Protein AF-A0A9Q1EUM5-F1 (afdb_monomer_lite)

Organism: Synaphobranchus kaupii (NCBI:txid118154)

Sequence (293 aa):
MARVQSLLISTLDNMLAEDLGRFKFWLSNDLPEGFKAIGKGKLENRGVVEIVDLMVEAYGVKDVVQVTLHALRKADQNDLTQRLEEDHVTKSSERSVSENEGRRVAVIDTPGIFDTGMPEEQVKAEIERCVALSVPGPHAFLLVIRLGRFTQEERNAVRWIQERFGEEALRYTMVLFTGGDQLDKPVQEFLGDSRELQEVIGSCGAGYHVFNSRDGGDGGAQVSELMRKTVEMVERNGGRHYTNEMYREAERRIREEEEEEERKREVIPKETKIVRQVRRVLNDARGILNVLK

Radius of gyration: 27.6 Å; chains: 1; bounding box: 49×96×71 Å
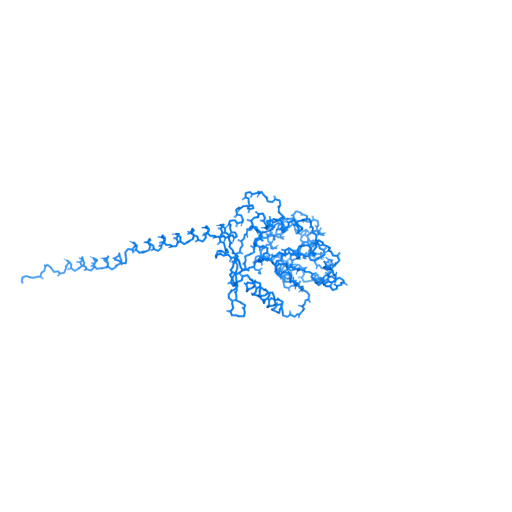
InterPro domains:
  IPR004020 DAPIN domain [PF02758] (8-81)
  IPR004020 DAPIN domain [PS50824] (1-90)
  IPR004020 DAPIN domain [SM01289] (4-86)
  IPR006703 AIG1-type guanine nucleotide-binding (G) domain [PF04548] (82-256)
  IPR006703 AIG1-type guanine nucleotide-binding (G) domain [PS51720] (46-251)
  IPR011029 Death-like domain superfamily [SSF47986] (1-88)
  IPR027417 P-loop containing nucleoside triphosphate hydrolase [G3DSA:3.40.50.300] (70-274)
  IPR027417 P-loop containing nucleoside triphosphate hydrolase [SSF52540] (88-216)
  IPR045058 GTPase GIMA/IAN/Toc [PTHR10903] (83-266)

Structure (mmCIF, N/CA/C/O backbone):
data_AF-A0A9Q1EUM5-F1
#
_entry.id   AF-A0A9Q1EUM5-F1
#
loop_
_atom_site.group_PDB
_atom_site.id
_atom_site.type_symbol
_atom_site.label_atom_id
_atom_site.label_alt_id
_atom_site.label_comp_id
_atom_site.label_asym_id
_atom_site.label_entity_id
_atom_site.label_seq_id
_atom_site.pdbx_PDB_ins_code
_atom_site.Cartn_x
_atom_site.Cartn_y
_atom_site.Cartn_z
_atom_site.occupancy
_atom_site.B_iso_or_equiv
_atom_site.auth_seq_id
_atom_site.auth_comp_id
_atom_site.auth_asym_id
_atom_site.auth_atom_id
_atom_site.pdbx_PDB_model_num
ATOM 1 N N . MET A 1 1 ? 2.317 14.275 -8.861 1.00 50.25 1 MET A N 1
ATOM 2 C CA . MET A 1 1 ? 3.005 14.846 -10.042 1.00 50.25 1 MET A CA 1
ATOM 3 C C . MET A 1 1 ? 4.294 15.556 -9.638 1.00 50.25 1 MET A C 1
ATOM 5 O O . MET A 1 1 ? 5.348 15.037 -9.970 1.00 50.25 1 MET A O 1
ATOM 9 N N . ALA A 1 2 ? 4.236 16.628 -8.834 1.00 63.75 2 ALA A N 1
ATOM 10 C CA . ALA A 1 2 ? 5.419 17.421 -8.463 1.00 63.75 2 ALA A CA 1
ATOM 11 C C . ALA A 1 2 ? 6.557 16.626 -7.784 1.00 63.75 2 ALA A C 1
ATOM 13 O O . ALA A 1 2 ? 7.711 16.799 -8.149 1.00 63.75 2 ALA A O 1
ATOM 14 N N . ARG A 1 3 ? 6.251 15.703 -6.856 1.00 78.38 3 ARG A N 1
ATOM 15 C CA . ARG A 1 3 ? 7.280 14.934 -6.125 1.00 78.38 3 ARG A CA 1
ATOM 16 C C . ARG A 1 3 ? 8.168 14.076 -7.037 1.00 78.38 3 ARG A C 1
ATOM 18 O O . ARG A 1 3 ? 9.384 14.130 -6.910 1.00 78.38 3 ARG A O 1
ATOM 25 N N . VAL A 1 4 ? 7.572 13.318 -7.963 1.00 77.75 4 VAL A N 1
ATOM 26 C CA . VAL A 1 4 ? 8.318 12.449 -8.897 1.00 77.75 4 VAL A CA 1
ATOM 27 C C . VAL A 1 4 ? 9.180 13.286 -9.837 1.00 77.75 4 VAL A C 1
ATOM 29 O O . VAL A 1 4 ? 10.346 12.981 -10.042 1.00 77.75 4 VAL A O 1
ATOM 32 N N . GLN A 1 5 ? 8.631 14.377 -10.362 1.00 83.81 5 GLN A N 1
ATOM 33 C CA . GLN A 1 5 ? 9.348 15.279 -11.259 1.00 83.81 5 GLN A CA 1
ATOM 34 C C . GLN A 1 5 ? 10.550 15.938 -10.563 1.00 83.81 5 GLN A C 1
ATOM 36 O O . GLN A 1 5 ? 11.658 15.891 -11.089 1.00 83.81 5 GLN A O 1
ATOM 41 N N . SER A 1 6 ? 10.367 16.478 -9.352 1.00 86.56 6 SER A N 1
ATOM 42 C CA . SER A 1 6 ? 11.463 17.051 -8.559 1.00 86.56 6 SER A CA 1
ATOM 43 C C . SER A 1 6 ? 12.538 16.023 -8.214 1.00 86.56 6 SER A C 1
ATOM 45 O O . SER A 1 6 ? 13.722 16.348 -8.257 1.00 86.56 6 SER A O 1
ATOM 47 N N . LEU A 1 7 ? 12.134 14.786 -7.907 1.00 87.06 7 LEU A N 1
ATOM 48 C CA . LEU A 1 7 ? 13.065 13.696 -7.644 1.00 87.06 7 LEU A CA 1
ATOM 49 C C . LEU A 1 7 ? 13.931 13.400 -8.874 1.00 87.06 7 LEU A C 1
ATOM 51 O O . LEU A 1 7 ? 15.152 13.412 -8.773 1.00 87.06 7 LEU A O 1
ATOM 55 N N . LEU A 1 8 ? 13.311 13.216 -10.043 1.00 91.75 8 LEU A N 1
ATOM 56 C CA . LEU A 1 8 ? 14.031 12.941 -11.287 1.00 91.75 8 LEU A CA 1
ATOM 57 C C . LEU A 1 8 ? 14.982 14.076 -11.680 1.00 91.75 8 LEU A C 1
ATOM 59 O O . LEU A 1 8 ? 16.105 13.800 -12.094 1.00 91.75 8 LEU A O 1
ATOM 63 N N . ILE A 1 9 ? 14.564 15.337 -11.521 1.00 91.12 9 ILE A N 1
ATOM 64 C CA . ILE A 1 9 ? 15.436 16.497 -11.762 1.00 91.12 9 ILE A CA 1
ATOM 65 C C . ILE A 1 9 ? 16.662 16.417 -10.851 1.00 91.12 9 ILE A C 1
ATOM 67 O O . ILE A 1 9 ? 17.784 16.471 -11.340 1.00 91.12 9 ILE A O 1
ATOM 71 N N . SER A 1 10 ? 16.461 16.197 -9.548 1.00 89.25 10 SER A N 1
ATOM 72 C CA . SER A 1 10 ? 17.568 16.090 -8.595 1.00 89.25 10 SER A CA 1
ATOM 73 C C . SER A 1 10 ? 18.504 14.917 -8.904 1.00 89.25 10 SER A C 1
ATOM 75 O O . SER A 1 10 ? 19.718 15.059 -8.768 1.00 89.25 10 SER A O 1
ATOM 77 N N . THR A 1 11 ? 17.977 13.773 -9.346 1.00 89.69 11 THR A N 1
ATOM 78 C CA . THR A 1 11 ? 18.797 12.625 -9.753 1.00 89.69 11 THR A CA 1
ATOM 79 C C . THR A 1 11 ? 19.659 12.960 -10.969 1.00 89.69 11 THR A C 1
ATOM 81 O O . THR A 1 11 ? 20.866 12.725 -10.939 1.00 89.69 11 THR A O 1
ATOM 84 N N . LEU A 1 12 ? 19.060 13.518 -12.024 1.00 92.56 12 LEU A N 1
ATOM 85 C CA . LEU A 1 12 ? 19.747 13.772 -13.292 1.00 92.56 12 LEU A CA 1
ATOM 86 C C . LEU A 1 12 ? 20.671 15.000 -13.245 1.00 92.56 12 LEU A C 1
ATOM 88 O O . LEU A 1 12 ? 21.670 15.020 -13.958 1.00 92.56 12 LEU A O 1
ATOM 92 N N . ASP A 1 13 ? 20.405 15.986 -12.383 1.00 90.19 13 ASP A N 1
ATOM 93 C CA . ASP A 1 13 ? 21.295 17.141 -12.167 1.00 90.19 13 ASP A CA 1
ATOM 94 C C . ASP A 1 13 ? 22.657 16.736 -11.577 1.00 90.19 13 ASP A C 1
ATOM 96 O O . ASP A 1 13 ? 23.642 17.455 -11.739 1.00 90.19 13 ASP A O 1
ATOM 100 N N . ASN A 1 14 ? 22.742 15.568 -10.930 1.00 83.75 14 ASN A N 1
ATOM 101 C CA . ASN A 1 14 ? 24.006 15.023 -10.430 1.00 83.75 14 ASN A CA 1
ATOM 102 C C . ASN A 1 14 ? 24.850 14.337 -11.524 1.00 83.75 14 ASN A C 1
ATOM 104 O O . ASN A 1 14 ? 25.944 13.856 -11.228 1.00 83.75 14 ASN A O 1
ATOM 108 N N . MET A 1 15 ? 24.367 14.263 -12.770 1.00 88.81 15 MET A N 1
ATOM 109 C CA . MET A 1 15 ? 25.083 13.614 -13.871 1.00 88.81 15 MET A CA 1
ATOM 110 C C . MET A 1 15 ? 26.085 14.553 -14.542 1.00 88.81 15 MET A C 1
ATOM 112 O O . MET A 1 15 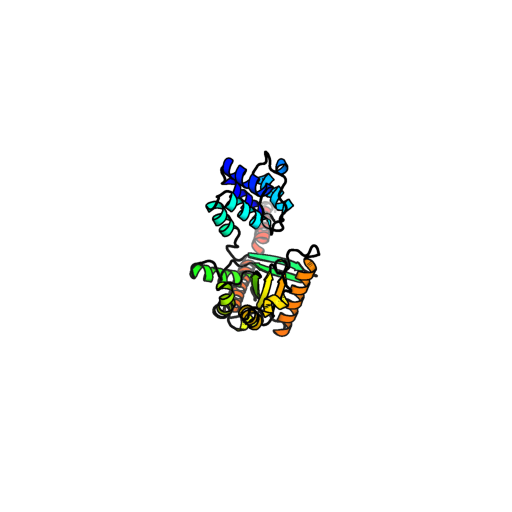? 25.817 15.732 -14.780 1.00 88.81 15 MET A O 1
ATOM 116 N N . LEU A 1 16 ? 27.223 13.997 -14.961 1.00 88.75 16 LEU A N 1
ATOM 117 C CA . LEU A 1 16 ? 28.112 14.687 -15.889 1.00 88.75 16 LEU A CA 1
ATOM 118 C C . LEU A 1 16 ? 27.440 14.817 -17.264 1.00 88.75 16 LEU A C 1
ATOM 120 O O . LEU A 1 16 ? 26.615 13.992 -17.657 1.00 88.75 16 LEU A O 1
ATOM 124 N N . ALA A 1 17 ? 27.828 15.833 -18.038 1.00 88.25 17 ALA A N 1
ATOM 125 C CA . ALA A 1 17 ? 27.236 16.092 -19.354 1.00 88.25 17 ALA A CA 1
ATOM 126 C C . ALA A 1 17 ? 27.370 14.903 -20.327 1.00 88.25 17 ALA A C 1
ATOM 128 O O . ALA A 1 17 ? 26.472 14.660 -21.135 1.00 88.25 17 ALA A O 1
ATOM 129 N N . GLU A 1 18 ? 28.471 14.151 -20.240 1.00 89.44 18 GLU A N 1
ATOM 130 C CA . GLU A 1 18 ? 28.687 12.943 -21.042 1.00 89.44 18 GLU A CA 1
ATOM 131 C C . GLU A 1 18 ? 27.710 11.825 -20.654 1.00 89.44 18 GLU A C 1
ATOM 133 O O . GLU A 1 18 ? 27.070 11.231 -21.525 1.00 89.44 18 GLU A O 1
ATOM 138 N N . ASP A 1 19 ? 27.529 11.595 -19.354 1.00 91.81 19 ASP A N 1
ATOM 139 C CA . ASP A 1 19 ? 26.607 10.585 -18.837 1.00 91.81 19 ASP A CA 1
ATOM 140 C C . ASP A 1 19 ? 25.157 10.954 -19.149 1.00 91.81 19 ASP A C 1
ATOM 142 O O . ASP A 1 19 ? 24.378 10.103 -19.578 1.00 91.81 19 ASP A O 1
ATOM 146 N N . LEU A 1 20 ? 24.802 12.240 -19.043 1.00 93.12 20 LEU A N 1
ATOM 147 C CA . LEU A 1 20 ? 23.505 12.750 -19.485 1.00 93.12 20 LEU A CA 1
ATOM 148 C C . LEU A 1 20 ? 23.303 12.511 -20.991 1.00 93.12 20 LEU A C 1
ATOM 150 O O . LEU A 1 20 ? 22.202 12.178 -21.427 1.00 93.12 20 LEU A O 1
ATOM 154 N N . GLY A 1 21 ? 24.364 12.620 -21.795 1.00 93.12 21 GLY A N 1
ATOM 155 C CA . GLY A 1 21 ? 24.354 12.236 -23.207 1.00 93.12 21 GLY A CA 1
ATOM 156 C C . GLY A 1 21 ? 24.030 10.752 -23.419 1.00 93.12 21 GLY A C 1
ATOM 157 O O . GLY A 1 21 ? 23.178 10.426 -24.250 1.00 93.12 21 GLY A O 1
ATOM 158 N N . ARG A 1 22 ? 24.646 9.855 -22.637 1.00 93.94 22 ARG A N 1
ATOM 159 C CA . ARG A 1 22 ? 24.367 8.404 -22.670 1.00 93.94 22 ARG A CA 1
ATOM 160 C C . ARG A 1 22 ? 22.944 8.085 -22.211 1.00 93.94 22 ARG A C 1
ATOM 162 O O . ARG A 1 22 ? 22.253 7.301 -22.853 1.00 93.94 22 ARG A O 1
ATOM 169 N N . PHE A 1 23 ? 22.463 8.746 -21.165 1.00 95.44 23 PHE A N 1
ATOM 170 C CA . PHE A 1 23 ? 21.086 8.616 -20.692 1.00 95.44 23 PHE A CA 1
ATOM 171 C C . PHE A 1 23 ? 20.068 8.994 -21.784 1.00 95.44 23 PHE A C 1
ATOM 173 O O . PHE A 1 23 ? 19.174 8.207 -22.101 1.00 95.44 23 PHE A O 1
ATOM 180 N N . LYS A 1 24 ? 20.246 10.150 -22.445 1.00 95.62 24 LYS A N 1
ATOM 181 C CA . LYS A 1 24 ? 19.407 10.570 -23.588 1.00 95.62 24 LYS A CA 1
ATOM 182 C C . LYS A 1 24 ? 19.466 9.578 -24.751 1.00 95.62 24 LYS A C 1
ATOM 184 O O . LYS A 1 24 ? 18.457 9.359 -25.425 1.00 95.62 24 LYS A O 1
ATOM 189 N N . PHE A 1 25 ? 20.642 9.002 -25.006 1.00 95.12 25 PHE A N 1
ATOM 190 C CA . PHE A 1 25 ? 20.808 7.978 -26.030 1.00 95.12 25 PHE A CA 1
ATOM 191 C C . PHE A 1 25 ? 19.909 6.776 -25.734 1.00 95.12 25 PHE A C 1
ATOM 193 O O . PHE A 1 25 ? 19.138 6.382 -26.606 1.00 95.12 25 PHE A O 1
ATOM 200 N N . TRP A 1 26 ? 19.916 6.252 -24.509 1.00 95.94 26 TRP A N 1
ATOM 201 C CA . TRP A 1 26 ? 19.081 5.102 -24.159 1.00 95.94 26 TRP A CA 1
ATOM 202 C C . TRP A 1 26 ? 17.585 5.413 -24.211 1.00 95.94 26 TRP A C 1
ATOM 204 O O . TRP A 1 26 ? 16.843 4.656 -24.832 1.00 95.94 26 TRP A O 1
ATOM 214 N N . LEU A 1 27 ? 17.159 6.594 -23.749 1.00 94.81 27 LEU A N 1
ATOM 215 C CA . LEU A 1 27 ? 15.771 7.061 -23.908 1.00 94.81 27 LEU A CA 1
ATOM 216 C C . LEU A 1 27 ? 15.274 7.106 -25.365 1.00 94.81 27 LEU A C 1
ATOM 218 O O . LEU A 1 27 ? 14.063 7.082 -25.600 1.00 94.81 27 LEU A O 1
ATOM 222 N N . SER A 1 28 ? 16.192 7.200 -26.332 1.00 95.00 28 SER A N 1
ATOM 223 C CA . SER A 1 28 ? 15.876 7.257 -27.764 1.00 95.00 28 SER A CA 1
ATOM 224 C C . SER A 1 28 ? 15.999 5.919 -28.494 1.00 95.00 28 SER A C 1
ATOM 226 O O . SER A 1 28 ? 15.607 5.851 -29.658 1.00 95.00 28 SER A O 1
ATOM 228 N N . ASN A 1 29 ? 16.579 4.888 -27.872 1.00 92.00 29 ASN A N 1
ATOM 229 C CA . ASN A 1 29 ? 16.982 3.666 -28.579 1.00 92.00 29 ASN A CA 1
ATOM 230 C C . ASN A 1 29 ? 16.476 2.383 -27.920 1.00 92.00 29 ASN A C 1
ATOM 232 O O . ASN A 1 29 ? 15.933 1.535 -28.620 1.00 92.00 29 ASN A O 1
ATOM 236 N N . ASP A 1 30 ? 16.674 2.228 -26.612 1.00 91.06 30 ASP A N 1
ATOM 237 C CA . ASP A 1 30 ? 16.427 0.967 -25.911 1.00 91.06 30 ASP A CA 1
ATOM 238 C C . ASP A 1 30 ? 15.712 1.249 -24.593 1.00 91.06 30 ASP A C 1
ATOM 240 O O . ASP A 1 30 ? 16.253 1.903 -23.698 1.00 91.06 30 ASP A O 1
ATOM 244 N N . LEU A 1 31 ? 14.468 0.790 -24.518 1.00 90.56 31 LEU A N 1
ATOM 245 C CA . LEU A 1 31 ? 13.572 0.982 -23.389 1.00 90.56 31 LEU A CA 1
ATOM 246 C C . LEU A 1 31 ? 12.946 -0.355 -22.992 1.00 90.56 31 LEU A C 1
ATOM 248 O O . LEU A 1 31 ? 12.911 -1.282 -23.805 1.00 90.56 31 LEU A O 1
ATOM 252 N N . PRO A 1 32 ? 12.401 -0.465 -21.765 1.00 86.25 32 PRO A N 1
ATOM 253 C CA . PRO A 1 32 ? 11.656 -1.651 -21.376 1.00 86.25 32 PRO A CA 1
ATOM 254 C C . PRO A 1 32 ? 10.499 -1.932 -22.343 1.00 86.25 32 PRO A C 1
ATOM 256 O O . PRO A 1 32 ? 9.948 -1.030 -22.982 1.00 86.25 32 PRO A O 1
ATOM 259 N N . GLU A 1 33 ? 10.111 -3.198 -22.431 1.00 84.06 33 GLU A N 1
ATOM 260 C CA . GLU A 1 33 ? 9.036 -3.630 -23.316 1.00 84.06 33 GLU A CA 1
ATOM 261 C C . GLU A 1 33 ? 7.724 -2.879 -23.026 1.00 84.06 33 GLU A C 1
ATOM 263 O O . GLU A 1 33 ? 7.323 -2.699 -21.876 1.00 84.06 33 GLU A O 1
ATOM 268 N N . GLY A 1 34 ? 7.050 -2.419 -24.084 1.00 84.06 34 GLY A N 1
ATOM 269 C CA . GLY A 1 34 ? 5.816 -1.634 -23.986 1.00 84.06 34 GLY A CA 1
ATOM 270 C C . GLY A 1 34 ? 6.004 -0.113 -23.933 1.00 84.06 34 GLY A C 1
ATOM 271 O O . GLY A 1 34 ? 5.011 0.603 -24.052 1.00 84.06 34 GLY A O 1
ATOM 272 N N . PHE A 1 35 ? 7.238 0.394 -23.838 1.00 88.81 35 PHE A N 1
ATOM 273 C CA . PHE A 1 35 ? 7.521 1.834 -23.856 1.00 88.81 35 PHE A CA 1
ATOM 274 C C . PHE A 1 35 ? 7.983 2.322 -25.233 1.00 88.81 35 PHE A C 1
ATOM 276 O O . PHE A 1 35 ? 8.748 1.660 -25.932 1.00 88.81 35 PHE A O 1
ATOM 283 N N . LYS A 1 36 ? 7.519 3.512 -25.639 1.00 91.94 36 LYS A N 1
ATOM 284 C CA . LYS A 1 36 ? 7.927 4.153 -26.899 1.00 91.94 36 LYS A CA 1
ATOM 285 C C . LYS A 1 36 ? 9.086 5.111 -26.660 1.00 91.94 36 LYS A C 1
ATOM 287 O O . LYS A 1 36 ? 8.955 6.026 -25.858 1.00 91.94 36 LYS A O 1
ATOM 292 N N . ALA A 1 37 ? 10.170 4.943 -27.412 1.00 93.75 37 ALA A N 1
ATOM 293 C CA . ALA A 1 37 ? 11.326 5.830 -27.349 1.00 93.75 37 ALA A CA 1
ATOM 294 C C . ALA A 1 37 ? 10.968 7.293 -27.663 1.00 93.75 37 ALA A C 1
ATOM 296 O O . ALA A 1 37 ? 10.179 7.583 -28.571 1.00 93.75 37 ALA A O 1
ATOM 297 N N . ILE A 1 38 ? 11.598 8.228 -26.947 1.00 93.50 38 ILE A N 1
ATOM 298 C CA . ILE A 1 38 ? 11.506 9.654 -27.270 1.00 93.50 38 ILE A CA 1
ATOM 299 C C . ILE A 1 38 ? 12.438 9.918 -28.450 1.00 93.50 38 ILE A C 1
ATOM 301 O O . ILE A 1 38 ? 13.620 9.598 -28.409 1.00 93.50 38 ILE A O 1
ATOM 305 N N . GLY A 1 39 ? 11.914 10.517 -29.521 1.00 92.12 39 GLY A N 1
ATOM 306 C CA . GLY A 1 39 ? 12.715 10.793 -30.713 1.00 92.12 39 GLY A CA 1
ATOM 307 C C . GLY A 1 39 ? 13.953 11.632 -30.386 1.00 92.12 39 GLY A C 1
ATOM 308 O O . GLY A 1 39 ? 13.836 12.674 -29.746 1.00 92.12 39 GLY A O 1
ATOM 309 N N . LYS A 1 40 ? 15.123 11.214 -30.880 1.00 89.31 40 LYS A N 1
ATOM 310 C CA . LYS A 1 40 ? 16.428 11.833 -30.589 1.00 89.31 40 LYS A CA 1
ATOM 311 C C . LYS A 1 40 ? 16.432 13.364 -30.718 1.00 89.31 40 LYS A C 1
ATOM 313 O O . LYS A 1 40 ? 16.881 14.052 -29.807 1.00 89.31 40 LYS A O 1
ATOM 318 N N . GLY A 1 41 ? 15.842 13.903 -31.788 1.00 89.06 41 GLY A N 1
ATOM 319 C CA . GLY A 1 41 ? 15.750 15.354 -32.010 1.00 89.06 41 GLY A CA 1
ATOM 320 C C . GLY A 1 41 ? 14.930 16.109 -30.954 1.00 89.06 41 GLY A C 1
ATOM 321 O O . GLY A 1 41 ? 15.109 17.309 -30.786 1.00 89.06 41 GLY A O 1
ATOM 322 N N . LYS A 1 42 ? 14.058 15.425 -30.199 1.00 90.50 42 LYS A N 1
ATOM 323 C CA . LYS A 1 42 ? 13.363 16.016 -29.048 1.00 90.50 42 LYS A CA 1
ATOM 324 C C . LYS A 1 42 ? 14.264 16.133 -27.819 1.00 90.50 42 LYS A C 1
ATOM 326 O O . LYS A 1 42 ? 13.961 16.971 -26.985 1.00 90.50 42 LYS A O 1
ATOM 331 N N . LEU A 1 43 ? 15.326 15.335 -27.686 1.00 91.38 43 LEU A N 1
ATOM 332 C CA . LEU A 1 43 ? 16.233 15.343 -26.524 1.00 91.38 43 LEU A CA 1
ATOM 333 C C . LEU A 1 43 ? 17.507 16.178 -26.750 1.00 91.38 43 LEU A C 1
ATOM 335 O O . LEU A 1 43 ? 18.205 16.537 -25.791 1.00 91.38 43 LEU A O 1
ATOM 339 N N . GLU A 1 44 ? 17.829 16.466 -28.012 1.00 88.44 44 GLU A N 1
ATOM 340 C CA . GLU A 1 44 ? 18.988 17.268 -28.405 1.00 88.44 44 GLU A CA 1
ATOM 341 C C . GLU A 1 44 ? 18.917 18.685 -27.820 1.00 88.44 44 GLU A C 1
ATOM 343 O O . GLU A 1 44 ? 17.865 19.316 -27.799 1.00 88.44 44 GLU A O 1
ATOM 348 N N . ASN A 1 45 ? 20.055 19.175 -27.318 1.00 87.12 45 ASN A N 1
ATOM 349 C CA . ASN A 1 45 ? 20.227 20.512 -26.729 1.00 87.12 45 ASN A CA 1
ATOM 350 C C . ASN A 1 45 ? 19.318 20.863 -25.537 1.00 87.12 45 ASN A C 1
ATOM 352 O O . ASN A 1 45 ? 19.310 22.014 -25.112 1.00 87.12 45 ASN A O 1
ATOM 356 N N . ARG A 1 46 ? 18.599 19.889 -24.968 1.00 89.69 46 ARG A N 1
ATOM 357 C CA . ARG A 1 46 ? 17.750 20.110 -23.793 1.00 89.69 46 ARG A CA 1
ATOM 358 C C . ARG A 1 46 ? 18.485 19.971 -22.470 1.00 89.69 46 ARG A C 1
ATOM 360 O O . ARG A 1 46 ? 19.335 19.084 -22.320 1.00 89.69 46 ARG A O 1
ATOM 367 N N . GLY A 1 47 ? 18.121 20.822 -21.517 1.00 90.31 47 GLY A N 1
ATOM 368 C CA . GLY A 1 47 ? 18.554 20.717 -20.124 1.00 90.31 47 GLY A CA 1
ATOM 369 C C . GLY A 1 47 ? 17.823 19.601 -19.372 1.00 90.31 47 GLY A C 1
ATOM 370 O O . GLY A 1 47 ? 16.853 19.035 -19.874 1.00 90.31 47 GLY A O 1
ATOM 371 N N . VAL A 1 48 ? 18.276 19.296 -18.154 1.00 94.00 48 VAL A N 1
ATOM 372 C CA . VAL A 1 48 ? 17.694 18.241 -17.304 1.00 94.00 48 VAL A CA 1
ATOM 373 C C . VAL A 1 48 ? 16.194 18.445 -17.086 1.00 94.00 48 VAL A C 1
ATOM 375 O O . VAL A 1 48 ? 15.418 17.526 -17.331 1.00 94.00 48 VAL A O 1
ATOM 378 N N . VAL A 1 49 ? 15.774 19.656 -16.710 1.00 94.31 49 VAL A N 1
ATOM 379 C CA . VAL A 1 49 ? 14.360 19.977 -16.446 1.00 94.31 49 VAL A CA 1
ATOM 380 C C . VAL A 1 49 ? 13.477 19.668 -17.657 1.00 94.31 49 VAL A C 1
ATOM 382 O O . VAL A 1 49 ? 12.499 18.942 -17.539 1.00 94.31 49 VAL A O 1
ATOM 385 N N . GLU A 1 50 ? 13.867 20.125 -18.847 1.00 94.88 50 GLU A N 1
ATOM 386 C CA . GLU A 1 50 ? 13.081 19.917 -20.069 1.00 94.88 50 GLU A CA 1
ATOM 387 C C . GLU A 1 50 ? 13.019 18.441 -20.489 1.00 94.88 50 GLU A C 1
ATOM 389 O O . GLU A 1 50 ? 12.045 18.008 -21.103 1.00 94.88 50 GLU A O 1
ATOM 394 N N . ILE A 1 51 ? 14.065 17.663 -20.190 1.00 95.44 51 ILE A N 1
ATOM 395 C CA . ILE A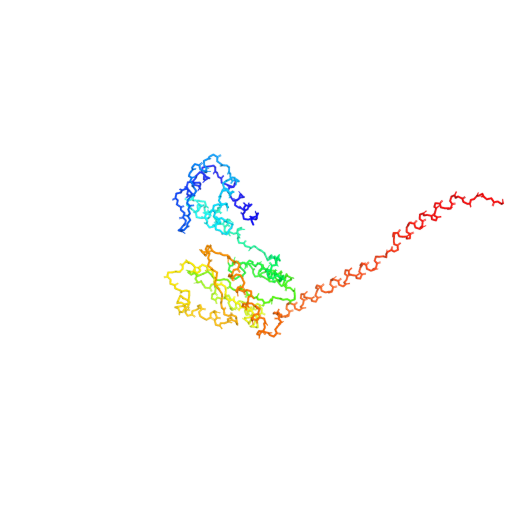 1 51 ? 14.072 16.216 -20.426 1.00 95.44 51 ILE A CA 1
ATOM 396 C C . ILE A 1 51 ? 13.098 15.537 -19.476 1.00 95.44 51 ILE A C 1
ATOM 398 O O . ILE A 1 51 ? 12.297 14.723 -19.927 1.00 95.44 51 ILE A O 1
ATOM 402 N N . VAL A 1 52 ? 13.139 15.876 -18.185 1.00 94.94 52 VAL A N 1
ATOM 403 C CA . VAL A 1 52 ? 12.219 15.303 -17.199 1.00 94.94 52 VAL A CA 1
ATOM 404 C C . VAL A 1 52 ? 10.774 15.646 -17.555 1.00 94.94 52 VAL A C 1
ATOM 406 O O . VAL A 1 52 ? 9.927 14.758 -17.517 1.00 94.94 52 VAL A O 1
ATOM 409 N N . ASP A 1 53 ? 10.493 16.879 -17.977 1.00 93.88 53 ASP A N 1
ATOM 410 C CA . ASP A 1 53 ? 9.156 17.293 -18.414 1.00 93.88 53 ASP A CA 1
ATOM 411 C C . ASP A 1 53 ? 8.663 16.445 -19.592 1.00 93.88 53 ASP A C 1
ATOM 413 O O . ASP A 1 53 ? 7.562 15.8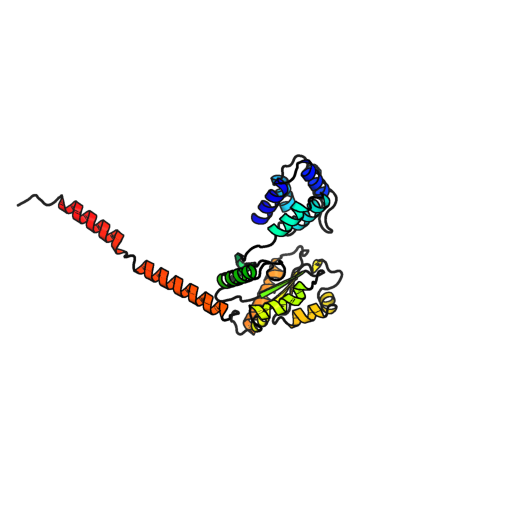95 -19.545 1.00 93.88 53 ASP A O 1
ATOM 417 N N . LEU A 1 54 ? 9.512 16.252 -20.609 1.00 94.81 54 LEU A N 1
ATOM 418 C CA . LEU A 1 54 ? 9.207 15.384 -21.750 1.00 94.81 54 LEU A CA 1
ATOM 419 C C . LEU A 1 54 ? 8.978 13.929 -21.336 1.00 94.81 54 LEU A C 1
ATOM 421 O O . LEU A 1 54 ? 8.114 13.259 -21.896 1.00 94.81 54 LEU A O 1
ATOM 425 N N . MET A 1 55 ? 9.758 13.419 -20.386 1.00 95.00 55 MET A N 1
ATOM 426 C CA . MET A 1 55 ? 9.607 12.054 -19.890 1.00 95.00 55 MET A CA 1
ATOM 427 C C . MET A 1 55 ? 8.299 11.882 -19.112 1.00 95.00 55 MET A C 1
ATOM 429 O O . MET A 1 55 ? 7.595 10.893 -19.306 1.00 95.00 55 MET A O 1
ATOM 433 N N . VAL A 1 56 ? 7.945 12.843 -18.257 1.00 92.62 56 VAL A N 1
ATOM 434 C CA . VAL A 1 56 ? 6.682 12.826 -17.509 1.00 92.62 56 VAL A CA 1
ATOM 435 C C . VAL A 1 56 ? 5.489 12.944 -18.459 1.00 92.62 56 VAL A C 1
ATOM 437 O O . VAL A 1 56 ? 4.495 12.250 -18.255 1.00 92.62 56 VAL A O 1
ATOM 440 N N . GLU A 1 57 ? 5.588 13.758 -19.513 1.00 92.00 57 GLU A N 1
ATOM 441 C CA . GLU A 1 57 ? 4.566 13.858 -20.561 1.00 92.00 57 GLU A CA 1
ATOM 442 C C . GLU A 1 57 ? 4.432 12.549 -21.358 1.00 92.00 57 GLU A C 1
ATOM 444 O O . GLU A 1 57 ? 3.321 12.097 -21.627 1.00 92.00 57 GLU A O 1
ATOM 449 N N . ALA A 1 58 ? 5.555 11.917 -21.715 1.00 90.88 58 ALA A N 1
ATOM 450 C CA . ALA A 1 58 ? 5.568 10.719 -22.552 1.00 90.88 58 ALA A CA 1
ATOM 451 C C . ALA A 1 58 ? 5.120 9.446 -21.819 1.00 90.88 58 ALA A C 1
ATOM 453 O O . ALA A 1 58 ? 4.482 8.588 -22.429 1.00 90.88 58 ALA A O 1
ATOM 454 N N . TYR A 1 59 ? 5.475 9.304 -20.540 1.00 89.38 59 TYR A N 1
ATOM 455 C CA . TYR A 1 59 ? 5.313 8.051 -19.790 1.00 89.38 59 TYR A CA 1
ATOM 456 C C . TYR A 1 59 ? 4.360 8.166 -18.600 1.00 89.38 59 TYR A C 1
ATOM 458 O O . TYR A 1 59 ? 3.942 7.158 -18.041 1.00 89.38 59 TYR A O 1
ATOM 466 N N . GLY A 1 60 ? 4.004 9.382 -18.185 1.00 82.56 60 GLY A N 1
ATOM 467 C CA . GLY A 1 60 ? 3.228 9.600 -16.974 1.00 82.56 60 GLY A CA 1
ATOM 468 C C . GLY A 1 60 ? 4.027 9.343 -15.693 1.00 82.56 60 GLY A C 1
ATOM 469 O O . GLY A 1 60 ? 5.063 8.684 -15.658 1.00 82.56 60 GLY A O 1
ATOM 470 N N . VAL A 1 61 ? 3.523 9.875 -14.582 1.00 77.00 61 VAL A N 1
ATOM 471 C CA . VAL A 1 61 ? 4.234 9.878 -13.288 1.00 77.00 61 VAL A CA 1
ATOM 472 C C . VAL A 1 61 ? 4.398 8.494 -12.653 1.00 77.00 61 VAL A C 1
ATOM 474 O O . VAL A 1 61 ? 5.207 8.356 -11.741 1.00 77.00 61 VAL A O 1
ATOM 477 N N . LYS A 1 62 ? 3.624 7.497 -13.103 1.00 71.19 62 LYS A N 1
ATOM 478 C CA . LYS A 1 62 ? 3.700 6.114 -12.613 1.00 71.19 62 LYS A CA 1
ATOM 479 C C . LYS A 1 62 ? 4.863 5.357 -13.251 1.00 71.19 62 LYS A C 1
ATOM 481 O O . LYS A 1 62 ? 5.616 4.705 -12.539 1.00 71.19 62 LYS A O 1
ATOM 486 N N . ASP A 1 63 ? 5.046 5.506 -14.561 1.00 83.81 63 ASP A N 1
ATOM 487 C CA . ASP A 1 63 ? 5.995 4.677 -15.308 1.00 83.81 63 ASP A CA 1
ATOM 488 C C . ASP A 1 63 ? 7.319 5.389 -15.608 1.00 83.81 63 ASP A C 1
ATOM 490 O O . ASP A 1 63 ? 8.331 4.745 -15.895 1.00 83.81 63 ASP A O 1
ATOM 494 N N . VAL A 1 64 ? 7.353 6.722 -15.484 1.00 91.38 64 VAL A N 1
ATOM 495 C CA . VAL A 1 64 ? 8.554 7.522 -15.753 1.00 91.38 64 VAL A CA 1
ATOM 496 C C . VAL A 1 64 ? 9.758 7.078 -14.921 1.00 91.38 64 VAL A C 1
ATOM 498 O O . VAL A 1 64 ? 10.873 7.064 -15.431 1.00 91.38 64 VAL A O 1
ATOM 501 N N . VAL A 1 65 ? 9.557 6.653 -13.670 1.00 89.75 65 VAL A N 1
ATOM 502 C CA . VAL A 1 65 ? 10.659 6.202 -12.809 1.00 89.75 65 VAL A CA 1
ATOM 503 C C . VAL A 1 65 ? 11.248 4.890 -13.316 1.00 89.75 65 VAL A C 1
ATOM 505 O O . VAL A 1 65 ? 12.467 4.763 -13.378 1.00 89.75 65 VAL A O 1
ATOM 508 N N . GLN A 1 66 ? 10.413 3.948 -13.768 1.00 88.38 66 GLN A N 1
ATOM 509 C CA . GLN A 1 66 ? 10.883 2.693 -14.358 1.00 88.38 66 GLN A CA 1
ATOM 510 C C . GLN A 1 66 ? 11.723 2.950 -15.615 1.00 88.38 66 GLN A C 1
ATOM 512 O O . GLN A 1 66 ? 12.779 2.337 -15.793 1.00 88.38 66 GLN A O 1
ATOM 517 N N . VAL A 1 67 ? 11.274 3.872 -16.471 1.00 93.06 67 VAL A N 1
ATOM 518 C CA . VAL A 1 67 ? 12.015 4.272 -17.672 1.00 93.06 67 VAL A CA 1
ATOM 519 C C . VAL A 1 67 ? 13.346 4.937 -17.303 1.00 93.06 67 VAL A C 1
ATOM 521 O O . VAL A 1 67 ? 14.379 4.576 -17.870 1.00 93.06 67 VAL A O 1
ATOM 524 N N . THR A 1 68 ? 13.354 5.844 -16.320 1.00 94.12 68 THR A N 1
ATOM 525 C CA . THR A 1 68 ? 14.585 6.483 -15.829 1.00 94.12 68 THR A CA 1
ATOM 526 C C . THR A 1 68 ? 15.569 5.451 -15.289 1.00 94.12 68 THR A C 1
ATOM 528 O O . THR A 1 68 ? 16.732 5.464 -15.681 1.00 94.12 68 THR A O 1
ATOM 531 N N . LEU A 1 69 ? 15.119 4.528 -14.435 1.00 91.88 69 LEU A N 1
ATOM 532 C CA . LEU A 1 69 ? 15.969 3.481 -13.864 1.00 91.88 69 LEU A CA 1
ATOM 533 C C . LEU A 1 69 ? 16.588 2.599 -14.951 1.00 91.88 69 LEU A C 1
ATOM 535 O O . LEU A 1 69 ? 17.772 2.279 -14.885 1.00 91.88 69 LEU A O 1
ATOM 539 N N . HIS A 1 70 ? 15.818 2.239 -15.981 1.00 92.31 70 HIS A N 1
ATOM 540 C CA . HIS A 1 70 ? 16.349 1.483 -17.112 1.00 92.31 70 HIS A CA 1
ATOM 541 C C . HIS A 1 70 ? 17.467 2.245 -17.836 1.00 92.31 70 HIS A C 1
ATOM 543 O O . HIS A 1 70 ? 18.549 1.697 -18.055 1.00 92.31 70 HIS A O 1
ATOM 549 N N . ALA A 1 71 ? 17.225 3.514 -18.172 1.00 95.00 71 ALA A N 1
ATOM 550 C CA . ALA A 1 71 ? 18.195 4.341 -18.879 1.00 95.00 71 ALA A CA 1
ATOM 551 C C . ALA A 1 71 ? 19.448 4.641 -18.032 1.00 95.00 71 ALA A C 1
ATOM 553 O O . ALA A 1 71 ? 20.551 4.639 -18.575 1.00 95.00 71 ALA A O 1
ATOM 554 N N . LEU A 1 72 ? 19.311 4.834 -16.713 1.00 94.69 72 LEU A N 1
ATOM 555 C CA . LEU A 1 72 ? 20.441 5.012 -15.792 1.00 94.69 72 LEU A CA 1
ATOM 556 C C . LEU A 1 72 ? 21.323 3.760 -15.722 1.00 94.69 72 LEU A C 1
ATOM 558 O O . LEU A 1 72 ? 22.538 3.874 -15.871 1.00 94.69 72 LEU A O 1
ATOM 562 N N . ARG A 1 73 ? 20.728 2.567 -15.589 1.00 92.94 73 ARG A N 1
ATOM 563 C CA . ARG A 1 73 ? 21.475 1.294 -15.595 1.00 92.94 73 ARG A CA 1
ATOM 564 C C . ARG A 1 73 ? 22.249 1.097 -16.892 1.00 92.94 73 ARG A C 1
ATOM 566 O O . ARG A 1 73 ? 23.406 0.701 -16.873 1.00 92.94 73 ARG A O 1
ATOM 573 N N . LYS A 1 74 ? 21.619 1.400 -18.028 1.00 93.38 74 LYS A N 1
ATOM 574 C CA . LYS A 1 74 ? 22.252 1.312 -19.352 1.00 93.38 74 LYS A CA 1
ATOM 575 C C . LYS A 1 74 ? 23.353 2.358 -19.555 1.00 93.38 74 LYS A C 1
ATOM 577 O O . LYS A 1 74 ? 24.269 2.137 -20.341 1.00 93.38 74 LYS A O 1
ATOM 582 N N . ALA A 1 75 ? 23.267 3.497 -18.872 1.00 92.69 75 ALA A N 1
ATOM 583 C CA . ALA A 1 75 ? 24.290 4.540 -18.869 1.00 92.69 75 ALA A CA 1
ATOM 584 C C . ALA A 1 75 ? 25.418 4.288 -17.844 1.00 92.69 75 ALA A C 1
ATOM 586 O O . ALA A 1 75 ? 26.217 5.193 -17.606 1.00 92.69 75 ALA A O 1
ATOM 587 N N . ASP A 1 76 ? 25.472 3.096 -17.236 1.00 92.38 76 ASP A N 1
ATOM 588 C CA . ASP A 1 76 ? 26.408 2.712 -16.170 1.00 92.38 76 ASP A CA 1
ATOM 589 C C . ASP A 1 76 ? 26.332 3.610 -14.916 1.00 92.38 76 ASP A C 1
ATOM 591 O O . ASP A 1 76 ? 27.267 3.687 -14.119 1.00 92.38 76 ASP A O 1
ATOM 595 N N . GLN A 1 77 ? 25.189 4.267 -14.692 1.00 91.94 77 GLN A N 1
ATOM 596 C CA . GLN A 1 77 ? 24.936 5.127 -13.533 1.00 91.94 77 GLN A CA 1
ATOM 597 C C . GLN A 1 77 ? 24.331 4.325 -12.376 1.00 91.94 77 GLN A C 1
ATOM 599 O O . GLN A 1 77 ? 23.205 4.572 -11.936 1.00 91.94 77 GLN A O 1
ATOM 604 N N . ASN A 1 78 ? 25.075 3.329 -11.892 1.00 85.44 78 ASN A N 1
ATOM 605 C CA . ASN A 1 78 ? 24.595 2.412 -10.852 1.00 85.44 78 ASN A CA 1
ATOM 606 C C . ASN A 1 78 ? 24.347 3.117 -9.504 1.00 85.44 78 ASN A C 1
ATOM 608 O O . ASN A 1 78 ? 23.348 2.820 -8.858 1.00 85.44 78 ASN A O 1
ATOM 612 N N . ASP A 1 79 ? 25.181 4.094 -9.126 1.00 85.56 79 ASP A N 1
ATOM 613 C CA . ASP A 1 79 ? 24.980 4.905 -7.909 1.00 85.56 79 ASP A CA 1
ATOM 614 C C . ASP A 1 79 ? 23.666 5.700 -7.968 1.00 85.56 79 ASP A C 1
ATOM 616 O O . ASP A 1 79 ? 22.833 5.620 -7.069 1.00 85.56 79 ASP A O 1
ATOM 620 N N . LEU A 1 80 ? 23.424 6.405 -9.078 1.00 87.19 80 LEU A N 1
ATOM 621 C CA . LEU A 1 80 ? 22.187 7.165 -9.269 1.00 87.19 80 LEU A CA 1
ATOM 622 C C . LEU A 1 80 ? 20.962 6.260 -9.410 1.00 87.19 80 LEU A C 1
ATOM 624 O O . LEU A 1 80 ? 19.878 6.648 -8.985 1.00 87.19 80 LEU A O 1
ATOM 628 N N . THR A 1 81 ? 21.126 5.066 -9.986 1.00 86.06 81 THR A N 1
ATOM 629 C CA . THR A 1 81 ? 20.065 4.052 -10.045 1.00 86.06 81 THR A CA 1
ATOM 630 C C . THR A 1 81 ? 19.658 3.649 -8.635 1.00 86.06 81 THR A C 1
ATOM 632 O O . THR A 1 81 ? 18.482 3.754 -8.301 1.00 86.06 81 THR A O 1
ATOM 635 N N . GLN A 1 82 ? 20.624 3.253 -7.802 1.00 79.56 82 GLN A N 1
ATOM 636 C CA . GLN A 1 82 ? 20.365 2.852 -6.424 1.00 79.56 82 GLN A CA 1
ATOM 637 C C . GLN A 1 82 ? 19.724 3.997 -5.629 1.00 79.56 82 GLN A C 1
ATOM 639 O O . GLN A 1 82 ? 18.697 3.805 -4.987 1.00 79.56 82 GLN A O 1
ATOM 644 N N . ARG A 1 83 ? 20.262 5.216 -5.736 1.00 82.31 83 ARG A N 1
ATOM 645 C CA . ARG A 1 83 ? 19.700 6.394 -5.061 1.00 82.31 83 ARG A CA 1
ATOM 646 C C . ARG A 1 83 ? 18.278 6.706 -5.512 1.00 82.31 83 ARG A C 1
ATOM 648 O O . ARG A 1 83 ? 17.436 7.018 -4.682 1.00 82.31 83 ARG A O 1
ATOM 655 N N . LEU A 1 84 ? 17.988 6.615 -6.811 1.00 84.75 84 LEU A N 1
ATOM 656 C CA . LEU A 1 84 ? 16.636 6.836 -7.323 1.00 84.75 84 LEU A CA 1
ATOM 657 C C . LEU A 1 84 ? 15.667 5.748 -6.845 1.00 84.75 84 LEU A C 1
ATOM 659 O O . LEU A 1 84 ? 14.519 6.068 -6.555 1.00 84.75 84 LEU A O 1
ATOM 663 N N . GLU A 1 85 ? 16.106 4.492 -6.733 1.00 79.56 85 GLU A N 1
ATOM 664 C CA . GLU A 1 85 ? 15.308 3.420 -6.122 1.00 79.56 85 GLU A CA 1
ATOM 665 C C . GLU A 1 85 ? 15.012 3.729 -4.650 1.00 79.56 85 GLU A C 1
ATOM 667 O O . GLU A 1 85 ? 13.853 3.699 -4.244 1.00 79.56 85 GLU A O 1
ATOM 672 N N . GLU A 1 86 ? 16.026 4.112 -3.875 1.00 72.19 86 GLU A N 1
ATOM 673 C CA . GLU A 1 86 ? 15.895 4.462 -2.455 1.00 72.19 86 GLU A CA 1
ATOM 674 C C . GLU A 1 86 ? 15.034 5.715 -2.216 1.00 72.19 86 GLU A C 1
ATOM 676 O O . GLU A 1 86 ? 14.255 5.775 -1.264 1.00 72.19 86 GLU A O 1
ATOM 681 N N . ASP A 1 87 ? 15.161 6.733 -3.067 1.00 73.19 87 ASP A N 1
ATOM 682 C CA . ASP A 1 87 ? 14.454 8.008 -2.931 1.00 73.19 87 ASP A CA 1
ATOM 683 C C . ASP A 1 87 ? 13.031 7.977 -3.511 1.00 73.19 87 ASP A C 1
ATOM 685 O O . ASP A 1 87 ? 12.172 8.765 -3.096 1.00 73.19 87 ASP A O 1
ATOM 689 N N . HIS A 1 88 ? 12.763 7.079 -4.466 1.00 69.56 88 HIS A N 1
ATOM 690 C CA . HIS A 1 88 ? 11.421 6.870 -5.009 1.00 69.56 88 HIS A CA 1
ATOM 691 C C . HIS A 1 88 ? 10.524 6.089 -4.047 1.00 69.56 88 HIS A C 1
ATOM 693 O O . HIS A 1 88 ? 9.311 6.307 -4.038 1.00 69.56 88 HIS A O 1
ATOM 699 N N . VAL A 1 89 ? 11.106 5.215 -3.225 1.00 65.19 89 VAL A N 1
ATOM 700 C CA . VAL A 1 89 ? 10.369 4.495 -2.188 1.00 65.19 89 VAL A CA 1
ATOM 701 C C . VAL A 1 89 ? 9.860 5.487 -1.136 1.00 65.19 89 VAL A C 1
ATOM 703 O O . VAL A 1 89 ? 10.563 6.399 -0.693 1.00 65.19 89 VAL A O 1
ATOM 706 N N . THR A 1 90 ? 8.597 5.337 -0.735 1.00 62.34 90 THR A N 1
ATOM 707 C CA . THR A 1 90 ? 8.023 6.072 0.397 1.00 62.34 90 THR A CA 1
ATOM 708 C C . THR A 1 90 ? 8.892 5.802 1.626 1.00 62.34 90 THR A C 1
ATOM 710 O O . THR A 1 90 ? 9.127 4.646 1.949 1.00 62.34 90 THR A O 1
ATOM 713 N N . LYS A 1 91 ? 9.415 6.851 2.279 1.00 67.12 91 LYS A N 1
ATOM 714 C CA . LYS A 1 91 ? 10.309 6.732 3.453 1.00 67.12 91 LYS A CA 1
ATOM 715 C C . LYS A 1 91 ? 9.580 6.865 4.792 1.00 67.12 91 LYS A C 1
ATOM 717 O O . LYS A 1 91 ? 10.141 6.532 5.827 1.00 67.12 91 LYS A O 1
ATOM 722 N N . SER A 1 92 ? 8.353 7.381 4.774 1.00 75.44 92 SER A N 1
ATOM 723 C CA . SER A 1 92 ? 7.512 7.568 5.958 1.00 75.44 92 SER A CA 1
ATOM 724 C C . SER A 1 92 ? 6.046 7.611 5.567 1.00 75.44 92 SER A C 1
ATOM 726 O O . SER A 1 92 ? 5.739 8.089 4.474 1.00 75.44 92 SER A O 1
ATOM 728 N N . SER A 1 93 ? 5.153 7.227 6.474 1.00 82.31 93 SER A N 1
ATOM 729 C CA . SER A 1 93 ? 3.723 7.200 6.195 1.00 82.31 93 SER A CA 1
ATOM 730 C C . SER A 1 93 ? 3.193 8.591 5.884 1.00 82.31 93 SER A C 1
ATOM 732 O O . SER A 1 93 ? 3.455 9.559 6.616 1.00 82.31 93 SER A O 1
ATOM 734 N N . GLU A 1 94 ? 2.397 8.671 4.824 1.00 82.38 94 GLU A N 1
ATOM 735 C CA . GLU A 1 94 ? 1.746 9.889 4.359 1.00 82.38 94 GLU A CA 1
ATOM 736 C C . GLU A 1 94 ? 0.245 9.651 4.201 1.00 82.38 94 GLU A C 1
ATOM 738 O O . GLU A 1 94 ? -0.194 8.682 3.587 1.00 82.38 94 GLU A O 1
ATOM 743 N N . ARG A 1 95 ? -0.563 10.565 4.747 1.00 86.19 95 ARG A N 1
ATOM 744 C CA . ARG A 1 95 ? -2.020 10.532 4.610 1.00 86.19 95 ARG A CA 1
ATOM 745 C C . ARG A 1 95 ? -2.458 11.458 3.486 1.00 86.19 95 ARG A C 1
ATOM 747 O O . ARG A 1 95 ? -2.190 12.657 3.520 1.00 86.19 95 ARG A O 1
ATOM 754 N N . SER A 1 96 ? -3.216 10.914 2.547 1.00 80.06 96 SER A N 1
ATOM 755 C CA . SER A 1 96 ? -3.903 11.659 1.495 1.00 80.06 96 SER A CA 1
ATOM 756 C C . SER A 1 96 ? -5.412 11.498 1.641 1.00 80.06 96 SER A C 1
ATOM 758 O O . SER A 1 96 ? -5.892 10.477 2.135 1.00 80.06 96 SER A O 1
ATOM 760 N N . VAL A 1 97 ? -6.171 12.525 1.259 1.00 82.69 97 VAL A N 1
ATOM 761 C CA . VAL A 1 97 ? -7.637 12.502 1.304 1.00 82.69 97 VAL A CA 1
ATOM 762 C C . VAL A 1 97 ? -8.174 12.944 -0.047 1.00 82.69 97 VAL A C 1
ATOM 764 O O . VAL A 1 97 ? -7.748 13.965 -0.584 1.00 82.69 97 VAL A O 1
ATOM 767 N N . SER A 1 98 ? -9.116 12.179 -0.580 1.00 81.44 98 SER A N 1
ATOM 768 C CA . SER A 1 98 ? -9.813 12.459 -1.831 1.00 81.44 98 SER A CA 1
ATOM 769 C C . SER A 1 98 ? -11.311 12.195 -1.685 1.00 81.44 98 SER A C 1
ATOM 771 O O . SER A 1 98 ? -11.779 11.693 -0.660 1.00 81.44 98 SER A O 1
ATOM 773 N N . GLU A 1 99 ? -12.080 12.569 -2.703 1.00 85.75 99 GLU A N 1
ATOM 774 C CA . GLU A 1 99 ? -13.496 12.234 -2.806 1.00 85.75 99 GLU A CA 1
ATOM 775 C C . GLU A 1 99 ? -13.700 11.236 -3.948 1.00 85.75 99 GLU A C 1
ATOM 777 O O . GLU A 1 99 ? -13.183 11.436 -5.046 1.00 85.75 99 GLU A O 1
ATOM 782 N N . ASN A 1 100 ? -14.448 10.166 -3.685 1.00 77.31 100 ASN A N 1
ATOM 783 C CA . ASN A 1 100 ? -14.861 9.182 -4.678 1.00 77.31 100 ASN A CA 1
ATOM 784 C C . ASN A 1 100 ? -16.360 8.920 -4.522 1.00 77.31 100 ASN A C 1
ATOM 786 O O . ASN A 1 100 ? -16.793 8.489 -3.453 1.00 77.31 100 ASN A O 1
ATOM 790 N N . GLU A 1 101 ? -17.148 9.191 -5.565 1.00 82.31 101 GLU A N 1
ATOM 791 C CA . GLU A 1 101 ? -18.608 8.981 -5.573 1.00 82.31 101 GLU A CA 1
ATOM 792 C C . GLU A 1 101 ? -19.321 9.607 -4.349 1.00 82.31 101 GLU A C 1
ATOM 794 O O . GLU A 1 101 ? -20.174 8.993 -3.707 1.00 82.31 101 GLU A O 1
ATOM 799 N N . GLY A 1 102 ? -18.928 10.832 -3.972 1.00 84.25 102 GLY A N 1
ATOM 800 C CA . GLY A 1 102 ? -19.488 11.557 -2.823 1.00 84.25 102 GLY A CA 1
ATOM 801 C C . GLY A 1 102 ? -19.027 11.050 -1.449 1.00 84.25 102 GLY A C 1
ATOM 802 O O . GLY A 1 102 ? -19.521 11.512 -0.419 1.00 84.25 102 GLY A O 1
ATOM 803 N N . ARG A 1 103 ? -18.080 10.105 -1.398 1.00 84.12 103 ARG A N 1
ATOM 804 C CA . ARG A 1 103 ? -17.470 9.610 -0.157 1.00 84.12 103 ARG A CA 1
ATOM 805 C C . ARG A 1 103 ? -16.061 10.159 -0.010 1.00 84.12 103 ARG A C 1
ATOM 807 O O . ARG A 1 103 ? -15.251 10.058 -0.927 1.00 84.12 103 ARG A O 1
ATOM 814 N N . ARG A 1 104 ? -15.736 10.681 1.175 1.00 88.56 104 ARG A N 1
ATOM 815 C CA . ARG A 1 104 ? -14.351 11.028 1.518 1.00 88.56 104 ARG A CA 1
ATOM 816 C C . ARG A 1 104 ? -13.560 9.759 1.796 1.00 88.56 104 ARG A C 1
ATOM 818 O O . ARG A 1 104 ? -13.914 9.001 2.697 1.00 88.56 104 ARG A O 1
ATOM 825 N N . VAL A 1 105 ? -12.484 9.562 1.049 1.00 89.44 105 VAL A N 1
ATOM 826 C CA . VAL A 1 105 ? -11.569 8.431 1.179 1.00 89.44 105 VAL A CA 1
ATOM 827 C C . VAL A 1 105 ? -10.236 8.962 1.678 1.00 89.44 105 VAL A C 1
ATOM 829 O O . VAL A 1 105 ? -9.687 9.899 1.106 1.00 89.44 105 VAL A O 1
ATOM 832 N N . ALA A 1 106 ? -9.725 8.376 2.758 1.00 89.88 106 ALA A N 1
ATOM 833 C CA . ALA A 1 106 ? -8.374 8.634 3.232 1.00 89.88 106 ALA A CA 1
ATOM 834 C C . ALA A 1 106 ? -7.504 7.416 2.922 1.00 89.88 106 ALA A C 1
ATOM 836 O O . ALA A 1 106 ? -7.867 6.299 3.286 1.00 89.88 106 ALA A O 1
ATOM 837 N N . VAL A 1 107 ? -6.369 7.643 2.268 1.00 90.56 107 VAL A N 1
ATOM 838 C CA . VAL A 1 107 ? -5.371 6.614 1.972 1.00 90.56 107 VAL A CA 1
ATOM 839 C C . VAL A 1 107 ? -4.100 6.971 2.717 1.00 90.56 107 VAL A C 1
ATOM 841 O O . VAL A 1 107 ? -3.645 8.116 2.658 1.00 90.56 107 VAL A O 1
ATOM 844 N N . ILE A 1 108 ? -3.551 5.996 3.430 1.00 88.62 108 ILE A N 1
ATOM 845 C CA . ILE A 1 108 ? -2.273 6.126 4.119 1.00 88.62 108 ILE A CA 1
ATOM 846 C C . ILE A 1 108 ? -1.292 5.270 3.346 1.00 88.62 108 ILE A C 1
ATOM 848 O O . ILE A 1 108 ? -1.410 4.047 3.337 1.00 88.62 108 ILE A O 1
ATOM 852 N N . ASP A 1 109 ? -0.392 5.941 2.643 1.00 82.94 109 ASP A N 1
ATOM 853 C CA . ASP A 1 109 ? 0.708 5.284 1.960 1.00 82.94 109 ASP A CA 1
ATOM 854 C C . ASP A 1 109 ? 1.796 5.004 2.989 1.00 82.94 109 ASP A C 1
ATOM 856 O O . ASP A 1 109 ? 2.221 5.925 3.687 1.00 82.94 109 ASP A O 1
ATOM 860 N N . THR A 1 110 ? 2.202 3.745 3.114 1.00 77.88 110 THR A N 1
ATOM 861 C CA . THR A 1 110 ? 3.220 3.305 4.069 1.00 77.88 110 THR A CA 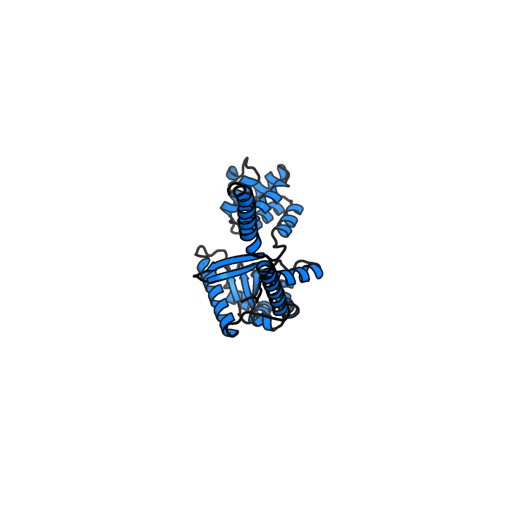1
ATOM 862 C C . THR A 1 110 ? 4.504 2.967 3.318 1.00 77.88 110 THR A C 1
ATOM 864 O O . THR A 1 110 ? 4.432 2.401 2.226 1.00 77.88 110 THR A O 1
ATOM 867 N N . PRO A 1 111 ? 5.688 3.225 3.894 1.00 73.56 111 PRO A N 1
ATOM 868 C CA . PRO A 1 111 ? 6.933 2.684 3.362 1.00 73.56 111 PRO A CA 1
ATOM 869 C C . PRO A 1 111 ? 6.875 1.148 3.312 1.00 73.56 111 PRO A C 1
ATOM 871 O O . PRO A 1 111 ? 6.008 0.525 3.930 1.00 73.56 111 PRO A O 1
ATOM 874 N N . GLY A 1 112 ? 7.824 0.521 2.612 1.00 69.06 112 GLY A N 1
ATOM 875 C CA . GLY A 1 112 ? 8.002 -0.936 2.591 1.00 69.06 112 GLY A CA 1
ATOM 876 C C . GLY A 1 112 ? 8.431 -1.499 3.952 1.00 69.06 112 GLY A C 1
ATOM 877 O O . GLY A 1 112 ? 9.532 -2.013 4.104 1.00 69.06 112 GLY A O 1
ATOM 878 N N . ILE A 1 113 ? 7.573 -1.409 4.967 1.00 65.38 113 ILE A N 1
ATOM 879 C CA . ILE A 1 113 ? 7.848 -1.834 6.350 1.00 65.38 113 ILE A CA 1
ATOM 880 C C . ILE A 1 113 ? 8.087 -3.343 6.480 1.00 65.38 113 ILE A C 1
ATOM 882 O O . ILE A 1 113 ? 8.624 -3.802 7.484 1.00 65.38 113 ILE A O 1
ATOM 886 N N . PHE A 1 114 ? 7.708 -4.102 5.452 1.00 61.31 114 PHE A N 1
ATOM 887 C CA . PHE A 1 114 ? 7.917 -5.542 5.347 1.00 61.31 114 PHE A CA 1
ATOM 888 C C . PHE A 1 114 ? 9.289 -5.916 4.759 1.00 61.31 114 PHE A C 1
ATOM 890 O O . PHE A 1 114 ? 9.732 -7.043 4.959 1.00 61.31 114 PHE A O 1
ATOM 897 N N . ASP A 1 115 ? 9.940 -5.001 4.028 1.00 58.59 115 ASP A N 1
ATOM 898 C CA . ASP A 1 115 ? 11.006 -5.336 3.066 1.00 58.59 115 ASP A CA 1
ATOM 899 C C . ASP A 1 115 ? 12.030 -4.200 2.867 1.00 58.59 115 ASP A C 1
ATOM 901 O O . ASP A 1 115 ? 12.293 -3.746 1.759 1.00 58.59 115 ASP A O 1
ATOM 905 N N . THR A 1 116 ? 12.583 -3.643 3.942 1.00 56.91 116 THR A N 1
ATOM 906 C CA . THR A 1 116 ? 13.516 -2.500 3.801 1.00 56.91 116 THR A CA 1
ATOM 907 C C . THR A 1 116 ? 14.851 -2.677 4.503 1.00 56.91 116 THR A C 1
ATOM 909 O O . THR A 1 116 ? 15.672 -1.765 4.479 1.00 56.91 116 THR A O 1
ATOM 912 N N . GLY A 1 117 ? 15.092 -3.818 5.162 1.00 60.47 117 GLY A N 1
ATOM 913 C CA . GLY A 1 117 ? 16.243 -3.942 6.065 1.00 60.47 117 GLY A CA 1
ATOM 914 C C . GLY A 1 117 ? 16.259 -2.841 7.139 1.00 60.47 117 GLY A C 1
ATOM 915 O O . GLY A 1 117 ? 17.315 -2.544 7.698 1.00 60.47 117 GLY A O 1
ATOM 916 N N . MET A 1 118 ? 15.104 -2.206 7.391 1.00 68.81 118 MET A N 1
ATOM 917 C CA . MET A 1 118 ? 14.966 -1.132 8.362 1.00 68.81 118 MET A CA 1
ATOM 918 C C . MET A 1 118 ? 15.279 -1.665 9.763 1.00 68.81 118 MET A C 1
ATOM 920 O O . MET A 1 118 ? 14.827 -2.757 10.117 1.00 68.81 118 MET A O 1
ATOM 924 N N . PRO A 1 119 ? 16.002 -0.889 10.590 1.00 78.69 119 PRO A N 1
ATOM 925 C CA . PRO A 1 119 ? 16.141 -1.187 12.008 1.00 78.69 119 PRO A CA 1
ATOM 926 C C . PRO A 1 119 ? 14.771 -1.309 12.684 1.00 78.69 119 PRO A C 1
ATOM 928 O O . PRO A 1 119 ? 13.851 -0.550 12.368 1.00 78.69 119 PRO A O 1
ATOM 931 N N . GLU A 1 120 ? 14.650 -2.217 13.652 1.00 81.94 120 GLU A N 1
ATOM 932 C CA . GLU A 1 120 ? 13.400 -2.479 14.383 1.00 81.94 120 GLU A CA 1
ATOM 933 C C . GLU A 1 120 ? 12.820 -1.195 15.009 1.00 81.94 120 GLU A C 1
ATOM 935 O O . GLU A 1 120 ? 11.606 -0.991 15.021 1.00 81.94 120 GLU A O 1
ATOM 940 N N . GLU A 1 121 ? 13.676 -0.274 15.465 1.00 83.69 121 GLU A N 1
ATOM 941 C CA . GLU A 1 121 ? 13.259 1.023 16.002 1.00 83.69 121 GLU A CA 1
ATOM 942 C C . GLU A 1 121 ? 12.574 1.905 14.951 1.00 83.69 121 GLU A C 1
ATOM 944 O O . GLU A 1 121 ? 11.596 2.587 15.266 1.00 83.69 121 GLU A O 1
ATOM 949 N N . GLN A 1 122 ? 13.057 1.886 13.704 1.00 81.69 122 GLN A N 1
ATOM 950 C CA . GLN A 1 122 ? 12.440 2.637 12.607 1.00 81.69 122 GLN A CA 1
ATOM 951 C C . GLN A 1 122 ? 11.104 2.014 12.210 1.00 81.69 122 GLN A C 1
ATOM 953 O O . GLN A 1 122 ? 10.126 2.739 12.049 1.00 81.69 122 GLN A O 1
ATOM 958 N N . VAL A 1 123 ? 11.033 0.680 12.149 1.00 83.31 123 VAL A N 1
ATOM 959 C CA . VAL A 1 123 ? 9.776 -0.042 11.895 1.00 83.31 123 VAL A CA 1
ATOM 960 C C . VAL A 1 123 ? 8.733 0.308 12.957 1.00 83.31 123 VAL A C 1
ATOM 962 O O . VAL A 1 123 ? 7.587 0.605 12.626 1.00 83.31 123 VAL A O 1
ATOM 965 N N . LYS A 1 124 ? 9.120 0.334 14.236 1.00 86.38 124 LYS A N 1
ATOM 966 C CA . LYS A 1 124 ? 8.210 0.692 15.329 1.00 86.38 124 LYS A CA 1
ATOM 967 C C . LYS A 1 124 ? 7.721 2.139 15.231 1.00 86.38 124 LYS A C 1
ATOM 969 O O . LYS A 1 124 ? 6.517 2.368 15.329 1.00 86.38 124 LYS A O 1
ATOM 974 N N . ALA A 1 125 ? 8.624 3.095 15.011 1.00 86.94 125 ALA A N 1
ATOM 975 C CA . ALA A 1 125 ? 8.261 4.506 14.851 1.00 86.94 125 ALA A CA 1
ATOM 976 C C . ALA A 1 125 ? 7.295 4.713 13.673 1.00 86.94 125 ALA A C 1
ATOM 978 O O . ALA A 1 125 ? 6.371 5.525 13.733 1.00 86.94 125 ALA A O 1
ATOM 979 N N . GLU A 1 126 ? 7.486 3.940 12.611 1.00 86.69 126 GLU A N 1
ATOM 980 C CA . GLU A 1 126 ? 6.656 3.994 11.424 1.00 86.69 126 GLU A CA 1
ATOM 981 C C . GLU A 1 126 ? 5.268 3.371 11.638 1.00 86.69 126 GLU A C 1
ATOM 983 O O . GLU A 1 126 ? 4.265 3.928 11.189 1.00 86.69 126 GLU A O 1
ATOM 988 N N . ILE A 1 127 ? 5.176 2.280 12.407 1.00 88.31 127 ILE A N 1
ATOM 989 C CA . ILE A 1 127 ? 3.892 1.725 12.861 1.00 88.31 127 ILE A CA 1
ATOM 990 C C . ILE A 1 127 ? 3.141 2.753 13.715 1.00 88.31 127 ILE A C 1
ATOM 992 O O . ILE A 1 127 ? 1.962 3.002 13.466 1.00 88.31 127 ILE A O 1
ATOM 996 N N . GLU A 1 128 ? 3.807 3.384 14.687 1.00 89.75 128 GLU A N 1
ATOM 997 C CA . GLU A 1 128 ? 3.203 4.419 15.540 1.00 89.75 128 GLU A CA 1
ATOM 998 C C . GLU A 1 128 ? 2.684 5.602 14.708 1.00 89.75 128 GLU A C 1
ATOM 1000 O O . GLU A 1 128 ? 1.555 6.063 14.906 1.00 89.75 128 GLU A O 1
ATOM 1005 N N . ARG A 1 129 ? 3.466 6.048 13.717 1.00 89.44 129 ARG A N 1
ATOM 1006 C CA . ARG A 1 129 ? 3.064 7.093 12.769 1.00 89.44 129 ARG A CA 1
ATOM 1007 C C . ARG A 1 129 ? 1.841 6.679 11.953 1.00 89.44 129 ARG A C 1
ATOM 1009 O O . ARG A 1 129 ? 0.891 7.454 11.846 1.00 89.44 129 ARG A O 1
ATOM 1016 N N . CYS A 1 130 ? 1.852 5.476 11.384 1.00 89.69 130 CYS A N 1
ATOM 1017 C CA . CYS A 1 130 ? 0.739 4.952 10.598 1.00 89.69 130 CYS A CA 1
ATOM 1018 C C . CYS A 1 130 ? -0.548 4.882 11.434 1.00 89.69 130 CYS A C 1
ATOM 1020 O O . CYS A 1 130 ? -1.590 5.366 10.986 1.00 89.69 130 CYS A O 1
ATOM 1022 N N . VAL A 1 131 ? -0.466 4.384 12.675 1.00 91.44 131 VAL A N 1
ATOM 1023 C CA . VAL A 1 131 ? -1.591 4.335 13.627 1.00 91.44 131 VAL A CA 1
ATOM 1024 C C . VAL A 1 131 ? -2.132 5.737 13.904 1.00 91.44 131 VAL A C 1
ATOM 1026 O O . VAL A 1 131 ? -3.334 5.959 13.771 1.00 91.44 131 VAL A O 1
ATOM 1029 N N . ALA A 1 132 ? -1.264 6.708 14.209 1.00 89.75 132 ALA A N 1
ATOM 1030 C CA . ALA A 1 132 ? -1.677 8.088 14.468 1.00 89.75 132 ALA A CA 1
ATOM 1031 C C . ALA A 1 132 ? -2.406 8.725 13.268 1.00 89.75 132 ALA A C 1
ATOM 1033 O O . ALA A 1 132 ? -3.383 9.451 13.443 1.00 89.75 132 ALA A O 1
ATOM 1034 N N . LEU A 1 133 ? -1.974 8.420 12.039 1.00 90.12 133 LEU A N 1
ATOM 1035 C CA . LEU A 1 133 ? -2.604 8.915 10.810 1.00 90.12 133 LEU A CA 1
ATOM 1036 C C . LEU A 1 133 ? -3.938 8.226 10.475 1.00 90.12 133 LEU A C 1
ATOM 1038 O O . LEU A 1 133 ? -4.715 8.770 9.685 1.00 90.12 133 LEU A O 1
ATOM 1042 N N . SER A 1 134 ? -4.202 7.046 11.043 1.00 92.25 134 SER A N 1
ATOM 1043 C CA . SER A 1 134 ? -5.382 6.219 10.747 1.00 92.25 134 SER A CA 1
ATOM 1044 C C . SER A 1 134 ? -6.433 6.188 11.851 1.00 92.25 134 SER A C 1
ATOM 1046 O O . SER A 1 134 ? -7.468 5.561 11.636 1.00 92.25 134 SER A O 1
ATOM 1048 N N . VAL A 1 135 ? -6.228 6.861 12.991 1.00 93.12 135 VAL A N 1
ATOM 1049 C CA . VAL A 1 135 ? -7.222 6.947 14.080 1.00 93.12 135 VAL A CA 1
ATOM 1050 C C . VAL A 1 135 ? -8.607 7.352 13.532 1.00 93.12 135 VAL A C 1
ATOM 1052 O O . VAL A 1 135 ? -8.696 8.286 12.727 1.00 93.12 135 VAL A O 1
ATOM 1055 N N . PRO A 1 136 ? -9.703 6.673 13.935 1.00 93.50 136 PRO A N 1
ATOM 1056 C CA . PRO A 1 136 ? -9.804 5.644 14.989 1.00 93.50 136 PRO A CA 1
ATOM 1057 C C . PRO A 1 136 ? -9.369 4.233 14.557 1.00 93.50 136 PRO A C 1
ATOM 1059 O O . PRO A 1 136 ? -9.164 3.354 15.394 1.00 93.50 136 PRO A O 1
ATOM 1062 N N . GLY A 1 137 ? -9.185 4.035 13.256 1.00 94.62 137 GLY A N 1
ATOM 1063 C CA . GLY A 1 137 ? -8.599 2.850 12.657 1.00 94.62 137 GLY A CA 1
ATOM 1064 C C . GLY A 1 137 ? -8.969 2.698 11.179 1.00 94.62 137 GLY A C 1
ATOM 1065 O O . GLY A 1 137 ? -9.919 3.326 10.696 1.00 94.62 137 GLY A O 1
ATOM 1066 N N . PRO A 1 138 ? -8.226 1.876 10.424 1.00 94.81 138 PRO A N 1
ATOM 1067 C CA . PRO A 1 138 ? -8.471 1.667 9.007 1.00 94.81 138 PRO A CA 1
ATOM 1068 C C . PRO A 1 138 ? -9.744 0.851 8.764 1.00 94.81 138 PRO A C 1
ATOM 1070 O O . PRO A 1 138 ? -10.087 -0.074 9.500 1.00 94.81 138 PRO A O 1
ATOM 1073 N N . HIS A 1 139 ? -10.429 1.162 7.666 1.00 94.31 139 HIS A N 1
ATOM 1074 C CA . HIS A 1 139 ? -11.526 0.335 7.154 1.00 94.31 139 HIS A CA 1
ATOM 1075 C C . HIS A 1 139 ? -11.014 -0.873 6.366 1.00 94.31 139 HIS A C 1
ATOM 1077 O O . HIS A 1 139 ? -11.706 -1.881 6.280 1.00 94.31 139 HIS A O 1
ATOM 1083 N N . ALA A 1 140 ? -9.818 -0.754 5.786 1.00 93.88 140 ALA A N 1
ATOM 1084 C CA . ALA A 1 140 ? -9.173 -1.779 4.989 1.00 93.88 140 ALA A CA 1
ATOM 1085 C C . ALA A 1 140 ? -7.655 -1.686 5.113 1.00 93.88 140 ALA A C 1
ATOM 1087 O O . ALA A 1 140 ? -7.101 -0.587 5.091 1.00 93.88 140 ALA A O 1
ATOM 1088 N N . PHE A 1 141 ? -7.002 -2.841 5.157 1.00 92.69 141 PHE A N 1
ATOM 1089 C CA . PHE A 1 141 ? -5.592 -2.995 4.831 1.00 92.69 141 PHE A CA 1
ATOM 1090 C C . PHE A 1 141 ? -5.480 -3.541 3.407 1.00 92.69 141 PHE A C 1
ATOM 1092 O O . PHE A 1 141 ? -6.203 -4.467 3.034 1.00 92.69 141 PHE A O 1
ATOM 1099 N N . LEU A 1 142 ? -4.570 -2.982 2.612 1.00 91.88 142 LEU A N 1
ATOM 1100 C CA . LEU A 1 142 ? -4.297 -3.448 1.255 1.00 91.88 142 LEU A CA 1
ATOM 1101 C C . LEU A 1 142 ? -2.897 -4.059 1.215 1.00 91.88 142 LEU A C 1
ATOM 1103 O O . LEU A 1 142 ? -1.907 -3.345 1.351 1.00 91.88 142 LEU A O 1
ATOM 1107 N N . LEU A 1 143 ? -2.817 -5.377 1.029 1.00 89.31 143 LEU A N 1
ATOM 1108 C CA . LEU A 1 143 ? -1.549 -6.072 0.814 1.00 89.31 143 LEU A CA 1
ATOM 1109 C C . LEU A 1 143 ? -1.232 -6.062 -0.683 1.00 89.31 143 LEU A C 1
ATOM 1111 O O . LEU A 1 143 ? -1.805 -6.844 -1.441 1.00 89.31 143 LEU A O 1
ATOM 1115 N N . VAL A 1 144 ? -0.361 -5.150 -1.111 1.00 85.62 144 VAL A N 1
ATOM 1116 C CA . VAL A 1 144 ? -0.034 -4.958 -2.530 1.00 85.62 144 VAL A CA 1
ATOM 1117 C C . VAL A 1 144 ? 1.014 -5.974 -2.979 1.00 85.62 144 VAL A C 1
ATOM 1119 O O . VAL A 1 144 ? 2.109 -6.006 -2.430 1.00 85.62 144 VAL A O 1
ATOM 1122 N N . ILE A 1 145 ? 0.689 -6.781 -3.991 1.00 82.88 145 ILE A N 1
ATOM 1123 C CA . ILE A 1 145 ? 1.588 -7.789 -4.571 1.00 82.88 145 ILE A CA 1
ATOM 1124 C C . ILE A 1 145 ? 1.659 -7.572 -6.081 1.00 82.88 145 ILE A C 1
ATOM 1126 O O . ILE A 1 145 ? 0.633 -7.453 -6.757 1.00 82.88 145 ILE A O 1
ATOM 1130 N N . ARG A 1 146 ? 2.867 -7.529 -6.646 1.00 78.62 146 ARG A N 1
ATOM 1131 C CA . ARG A 1 146 ? 3.039 -7.440 -8.100 1.00 78.62 146 ARG A CA 1
ATOM 1132 C C . ARG A 1 146 ? 3.056 -8.835 -8.718 1.00 78.62 146 ARG A C 1
ATOM 1134 O O . ARG A 1 146 ? 3.895 -9.670 -8.395 1.00 78.62 146 ARG A O 1
ATOM 1141 N N . LEU A 1 147 ? 2.141 -9.085 -9.648 1.00 77.25 147 LEU A N 1
ATOM 1142 C CA . LEU A 1 147 ? 2.084 -10.345 -10.382 1.00 77.25 147 LEU A CA 1
ATOM 1143 C C . LEU A 1 147 ? 3.352 -10.519 -11.234 1.00 77.25 147 LEU A C 1
ATOM 1145 O O . LEU A 1 147 ? 3.878 -9.560 -11.798 1.00 77.25 147 LEU A O 1
ATOM 1149 N N . GLY A 1 148 ? 3.873 -11.748 -11.274 1.00 68.06 148 GLY A N 1
ATOM 1150 C CA . GLY A 1 148 ? 5.143 -12.087 -11.932 1.00 68.06 148 GLY A CA 1
ATOM 1151 C C . GLY A 1 148 ? 6.387 -12.009 -11.035 1.00 68.06 148 GLY A C 1
ATOM 1152 O O . GLY A 1 148 ? 7.430 -12.539 -11.410 1.00 68.06 148 GLY A O 1
ATOM 1153 N N . ARG A 1 149 ? 6.290 -11.427 -9.832 1.00 65.06 149 ARG A N 1
ATOM 1154 C CA . ARG A 1 149 ? 7.361 -11.431 -8.825 1.00 65.06 149 ARG A CA 1
ATOM 1155 C C . ARG A 1 149 ? 6.749 -11.695 -7.451 1.00 65.06 149 ARG A C 1
ATOM 1157 O O . ARG A 1 149 ? 6.359 -10.754 -6.784 1.00 65.06 149 ARG A O 1
ATOM 1164 N N . PHE A 1 150 ? 6.653 -12.973 -7.076 1.00 72.25 150 PHE A N 1
ATOM 1165 C CA . PHE A 1 150 ? 6.228 -13.386 -5.737 1.00 72.25 150 PHE A CA 1
ATOM 1166 C C . PHE A 1 150 ? 7.433 -13.881 -4.930 1.00 72.25 150 PHE A C 1
ATOM 1168 O O . PHE A 1 150 ? 8.033 -14.906 -5.265 1.00 72.25 150 PHE A O 1
ATOM 1175 N N . THR A 1 151 ? 7.813 -13.137 -3.902 1.00 71.19 151 THR A N 1
ATOM 1176 C CA . THR A 1 151 ? 9.045 -13.285 -3.135 1.00 71.19 151 THR A CA 1
ATOM 1177 C C . THR A 1 151 ? 8.780 -13.825 -1.726 1.00 71.19 151 THR A C 1
ATOM 1179 O O . THR A 1 151 ? 7.642 -14.079 -1.321 1.00 71.19 151 THR A O 1
ATOM 1182 N N . GLN A 1 152 ? 9.848 -14.078 -0.964 1.00 72.94 152 GLN A N 1
ATOM 1183 C CA . GLN A 1 152 ? 9.725 -14.578 0.408 1.00 72.94 152 GLN A CA 1
ATOM 1184 C C . GLN A 1 152 ? 9.122 -13.520 1.343 1.00 72.94 152 GLN A C 1
ATOM 1186 O O . GLN A 1 152 ? 8.446 -13.856 2.316 1.00 72.94 152 GLN A O 1
ATOM 1191 N N . GLU A 1 153 ? 9.339 -12.250 1.030 1.00 69.94 153 GLU A N 1
ATOM 1192 C CA . GLU A 1 153 ? 8.830 -11.102 1.765 1.00 69.94 153 GLU A CA 1
ATOM 1193 C C . GLU A 1 153 ? 7.300 -11.062 1.716 1.00 69.94 153 GLU A C 1
ATOM 1195 O O . GLU A 1 153 ? 6.646 -10.988 2.756 1.00 69.94 153 GLU A O 1
ATOM 1200 N N . GLU A 1 154 ? 6.707 -11.258 0.538 1.00 75.25 154 GLU A N 1
ATOM 1201 C CA . GLU A 1 154 ? 5.248 -11.289 0.381 1.00 75.25 154 GLU A CA 1
ATOM 1202 C C . GLU A 1 154 ? 4.614 -12.513 1.059 1.00 75.25 154 GLU A C 1
ATOM 1204 O O . GLU A 1 154 ? 3.511 -12.420 1.601 1.00 75.25 154 GLU A O 1
ATOM 1209 N N . ARG A 1 155 ? 5.334 -13.644 1.132 1.00 78.00 155 ARG A N 1
ATOM 1210 C CA . ARG A 1 155 ? 4.919 -14.817 1.930 1.00 78.00 155 ARG A CA 1
ATOM 1211 C C . ARG A 1 155 ? 4.896 -14.517 3.427 1.00 78.00 155 ARG A C 1
ATOM 1213 O O . ARG A 1 155 ? 4.046 -15.032 4.153 1.00 78.00 155 ARG A O 1
ATOM 1220 N N . ASN A 1 156 ? 5.833 -13.700 3.897 1.00 83.06 156 ASN A N 1
ATOM 1221 C CA . ASN A 1 156 ? 5.958 -13.347 5.308 1.00 83.06 156 ASN A CA 1
ATOM 1222 C C . ASN A 1 156 ? 5.041 -12.182 5.710 1.00 83.06 156 ASN A C 1
ATOM 1224 O O . ASN A 1 156 ? 4.767 -12.024 6.899 1.00 83.06 156 ASN A O 1
ATOM 1228 N N . ALA A 1 157 ? 4.520 -11.410 4.752 1.00 83.06 157 ALA A N 1
ATOM 1229 C CA . ALA A 1 157 ? 3.687 -10.239 5.016 1.00 83.06 157 ALA A CA 1
ATOM 1230 C C . ALA A 1 157 ? 2.428 -10.564 5.840 1.00 83.06 157 ALA A C 1
ATOM 1232 O O . ALA A 1 157 ? 2.095 -9.826 6.764 1.00 83.06 157 ALA A O 1
ATOM 1233 N N . VAL A 1 158 ? 1.762 -11.696 5.574 1.00 86.44 158 VAL A N 1
ATOM 1234 C CA . VAL A 1 158 ? 0.588 -12.139 6.357 1.00 86.44 158 VAL A CA 1
ATOM 1235 C C . VAL A 1 158 ? 0.957 -12.342 7.824 1.00 86.44 158 VAL A C 1
ATOM 1237 O O . VAL A 1 158 ? 0.290 -11.808 8.711 1.00 86.44 158 VAL A O 1
ATOM 1240 N N . ARG A 1 159 ? 2.053 -13.065 8.078 1.00 88.06 159 ARG A N 1
ATOM 1241 C CA . ARG A 1 159 ? 2.548 -13.316 9.434 1.00 88.06 159 ARG A CA 1
ATOM 1242 C C . ARG A 1 159 ? 2.923 -12.013 10.125 1.00 88.06 159 ARG A C 1
ATOM 1244 O O . ARG A 1 159 ? 2.538 -11.794 11.265 1.00 88.06 159 ARG A O 1
ATOM 1251 N N . TRP A 1 160 ? 3.607 -11.125 9.412 1.00 87.00 160 TRP A N 1
ATOM 1252 C CA . TRP A 1 160 ? 3.990 -9.820 9.933 1.00 87.00 160 TRP A CA 1
ATOM 1253 C C . TRP A 1 160 ? 2.761 -8.997 10.350 1.00 87.00 160 TRP A C 1
ATOM 1255 O O . TRP A 1 160 ? 2.743 -8.421 11.436 1.00 87.00 160 TRP A O 1
ATOM 1265 N N . ILE A 1 161 ? 1.690 -8.985 9.540 1.00 88.69 161 ILE A N 1
ATOM 1266 C CA . ILE A 1 161 ? 0.435 -8.291 9.885 1.00 88.69 161 ILE A CA 1
ATOM 1267 C C . ILE A 1 161 ? -0.162 -8.876 11.170 1.00 88.69 161 ILE A C 1
ATOM 1269 O O . ILE A 1 161 ? -0.567 -8.121 12.054 1.00 88.69 161 ILE A O 1
ATOM 1273 N N . GLN A 1 162 ? -0.184 -10.203 11.304 1.00 89.50 162 GLN A N 1
ATOM 1274 C CA . GLN A 1 162 ? -0.680 -10.868 12.512 1.00 89.50 162 GLN A CA 1
ATOM 1275 C C . GLN A 1 162 ? 0.166 -10.533 13.744 1.00 89.50 162 GLN A C 1
ATOM 1277 O O . GLN A 1 162 ? -0.391 -10.257 14.801 1.00 89.50 162 GLN A O 1
ATOM 1282 N N . GLU A 1 163 ? 1.491 -10.519 13.617 1.00 89.06 163 GLU A N 1
ATOM 1283 C CA . GLU A 1 163 ? 2.409 -10.221 14.720 1.00 89.06 163 GLU A CA 1
ATOM 1284 C C . GLU A 1 163 ? 2.313 -8.763 15.192 1.00 89.06 163 GLU A C 1
ATOM 1286 O O . GLU A 1 163 ? 2.456 -8.495 16.384 1.00 89.06 163 GLU A O 1
ATOM 1291 N N . ARG A 1 164 ? 2.078 -7.811 14.277 1.00 87.50 164 ARG A N 1
ATOM 1292 C CA . ARG A 1 164 ? 2.055 -6.371 14.596 1.00 87.50 164 ARG A CA 1
ATOM 1293 C C . ARG A 1 164 ? 0.673 -5.833 14.919 1.00 87.50 164 ARG A C 1
ATOM 1295 O O . ARG A 1 164 ? 0.520 -5.049 15.851 1.00 87.50 164 ARG A O 1
ATOM 1302 N N . PHE A 1 165 ? -0.328 -6.220 14.141 1.00 88.75 165 PHE A N 1
ATOM 1303 C CA . PHE A 1 165 ? -1.685 -5.715 14.300 1.00 88.75 165 PHE A CA 1
ATOM 1304 C C . PHE A 1 165 ? -2.571 -6.724 15.033 1.00 88.75 165 PHE A C 1
ATOM 1306 O O . PHE A 1 165 ? -3.394 -6.310 15.843 1.00 88.75 165 PHE A O 1
ATOM 1313 N N . GLY A 1 166 ? -2.335 -8.023 14.876 1.00 91.44 166 GLY A N 1
ATOM 1314 C CA . GLY A 1 166 ? -3.135 -9.086 15.484 1.00 91.44 166 GLY A CA 1
ATOM 1315 C C . GLY A 1 166 ? -3.934 -9.850 14.434 1.00 91.44 166 GLY A C 1
ATOM 1316 O O . GLY A 1 166 ? -4.161 -9.368 13.325 1.00 91.44 166 GLY A O 1
ATOM 1317 N N . GLU A 1 167 ? -4.404 -11.049 14.779 1.00 92.00 167 GLU A N 1
ATOM 1318 C CA . GLU A 1 167 ? -5.131 -11.911 13.833 1.00 92.00 167 GLU A CA 1
ATOM 1319 C C . GLU A 1 167 ? -6.406 -11.262 13.278 1.00 92.00 167 GLU A C 1
ATOM 1321 O O . GLU A 1 167 ? -6.751 -11.464 12.114 1.00 92.00 167 GLU A O 1
ATOM 1326 N N . GLU A 1 168 ? -7.086 -10.429 14.073 1.00 92.69 168 GLU A N 1
ATOM 1327 C CA . GLU A 1 168 ? -8.297 -9.734 13.628 1.00 92.69 168 GLU A CA 1
ATOM 1328 C C . GLU A 1 168 ? -8.039 -8.764 12.468 1.00 92.69 168 GLU A C 1
ATOM 1330 O O . GLU A 1 168 ? -8.965 -8.499 11.698 1.00 92.69 168 GLU A O 1
ATOM 1335 N N . ALA A 1 169 ? -6.805 -8.271 12.303 1.00 93.75 169 ALA A N 1
ATOM 1336 C CA . ALA A 1 169 ? -6.442 -7.374 11.209 1.00 93.75 169 ALA A CA 1
ATOM 1337 C C . ALA A 1 169 ? -6.642 -8.041 9.844 1.00 93.75 169 ALA A C 1
ATOM 1339 O O . ALA A 1 169 ? -7.135 -7.399 8.920 1.00 93.75 169 ALA A O 1
ATOM 1340 N N . LEU A 1 170 ? -6.386 -9.352 9.740 1.00 94.31 170 LEU A N 1
ATOM 1341 C CA . LEU A 1 170 ? -6.565 -10.101 8.496 1.00 94.31 170 LEU A CA 1
ATOM 1342 C C . LEU A 1 170 ? -8.019 -10.132 8.011 1.00 94.31 170 LEU A C 1
ATOM 1344 O O . LEU A 1 170 ? -8.257 -10.256 6.810 1.00 94.31 170 LEU A O 1
ATOM 1348 N N . ARG A 1 171 ? -9.008 -9.954 8.901 1.00 94.88 171 ARG A N 1
ATOM 1349 C CA . ARG A 1 171 ? -10.424 -9.827 8.499 1.00 94.88 171 ARG A CA 1
ATOM 1350 C C . ARG A 1 171 ? -10.719 -8.529 7.745 1.00 94.88 171 ARG A C 1
ATOM 1352 O O . ARG A 1 171 ? -11.732 -8.451 7.051 1.00 94.88 171 ARG A O 1
ATOM 1359 N N . TYR A 1 172 ? -9.846 -7.537 7.895 1.00 95.38 172 TYR A N 1
ATOM 1360 C CA . TYR A 1 172 ? -9.889 -6.246 7.214 1.00 95.38 172 TYR A CA 1
ATOM 1361 C C . TYR A 1 172 ? -8.834 -6.138 6.105 1.00 95.38 172 TYR A C 1
ATOM 1363 O O . TYR A 1 172 ? -8.687 -5.072 5.512 1.00 95.38 172 TYR A O 1
ATOM 1371 N N . THR A 1 173 ? -8.097 -7.215 5.817 1.00 94.00 173 THR A N 1
ATOM 1372 C CA . THR A 1 173 ? -7.065 -7.229 4.778 1.00 94.00 173 THR A CA 1
ATOM 1373 C C . THR A 1 173 ? -7.620 -7.761 3.463 1.00 94.00 173 THR A C 1
ATOM 1375 O O . THR A 1 173 ? -8.266 -8.812 3.418 1.00 94.00 173 THR A O 1
ATOM 1378 N N . MET A 1 174 ? -7.318 -7.049 2.379 1.00 93.81 174 MET A N 1
ATOM 1379 C CA . MET A 1 174 ? -7.541 -7.465 0.997 1.00 93.81 174 MET A CA 1
ATOM 1380 C C . MET A 1 174 ? -6.206 -7.509 0.257 1.00 93.81 174 MET A C 1
ATOM 1382 O O . MET A 1 174 ? -5.391 -6.594 0.384 1.00 93.81 174 MET A O 1
ATOM 1386 N N . VAL A 1 175 ? -5.991 -8.547 -0.548 1.00 92.44 175 VAL A N 1
ATOM 1387 C CA . VAL A 1 175 ? -4.818 -8.621 -1.424 1.00 92.44 175 VAL A CA 1
ATOM 1388 C C . VAL A 1 175 ? -5.062 -7.769 -2.667 1.00 92.44 175 VAL A C 1
ATOM 1390 O O . VAL A 1 175 ? -6.071 -7.929 -3.355 1.00 92.44 175 VAL A O 1
ATOM 1393 N N . LEU A 1 176 ? -4.142 -6.861 -2.973 1.00 90.19 176 LEU A N 1
ATOM 1394 C CA . LEU A 1 176 ? -4.201 -6.014 -4.154 1.00 90.19 176 LEU A CA 1
ATOM 1395 C C . LEU A 1 176 ? -3.120 -6.422 -5.148 1.00 90.19 176 LEU A C 1
ATOM 1397 O O . LEU A 1 176 ? -1.945 -6.105 -4.977 1.00 90.19 176 LEU A O 1
ATOM 1401 N N . PHE A 1 177 ? -3.519 -7.100 -6.214 1.00 86.56 177 PHE A N 1
ATOM 1402 C CA . PHE A 1 177 ? -2.606 -7.464 -7.282 1.00 86.56 177 PHE A CA 1
ATOM 1403 C C . PHE A 1 177 ? -2.394 -6.310 -8.256 1.00 86.56 177 PHE A C 1
ATOM 1405 O O . PHE A 1 177 ? -3.343 -5.647 -8.669 1.00 86.56 177 PHE A O 1
ATOM 1412 N N . THR A 1 178 ? -1.146 -6.105 -8.659 1.00 80.75 178 THR A N 1
ATOM 1413 C CA . THR A 1 178 ? -0.758 -5.160 -9.715 1.00 80.75 178 THR A CA 1
ATOM 1414 C C . THR A 1 178 ? -0.032 -5.894 -10.835 1.00 80.75 178 THR A C 1
ATOM 1416 O O . THR A 1 178 ? 0.502 -6.982 -10.622 1.00 80.75 178 THR A O 1
ATOM 1419 N N . GLY A 1 179 ? -0.010 -5.317 -12.038 1.00 73.62 179 GLY A N 1
ATOM 1420 C CA . GLY A 1 179 ? 0.669 -5.926 -13.185 1.00 73.62 179 GLY A CA 1
ATOM 1421 C C . GLY A 1 179 ? -0.060 -7.142 -13.759 1.00 73.62 179 GLY A C 1
ATOM 1422 O O . GLY A 1 179 ? 0.573 -7.994 -14.374 1.00 73.62 179 GLY A O 1
ATOM 1423 N N . GLY A 1 180 ? -1.380 -7.248 -13.565 1.00 69.75 180 GLY A N 1
ATOM 1424 C CA . GLY A 1 180 ? -2.173 -8.328 -14.168 1.00 69.75 180 GLY A CA 1
ATOM 1425 C C . GLY A 1 180 ? -2.146 -8.310 -15.699 1.00 69.75 180 GLY A C 1
ATOM 1426 O O . GLY A 1 180 ? -2.262 -9.352 -16.333 1.00 69.75 180 GLY A O 1
ATOM 1427 N N . ASP A 1 181 ? -1.886 -7.145 -16.290 1.00 69.88 181 ASP A N 1
ATOM 1428 C CA . ASP A 1 181 ? -1.700 -6.926 -17.724 1.00 69.88 181 ASP A CA 1
ATOM 1429 C C . ASP A 1 181 ? -0.372 -7.460 -18.290 1.00 69.88 181 ASP A C 1
ATOM 1431 O O . ASP A 1 181 ? -0.165 -7.429 -19.505 1.00 69.88 181 ASP A O 1
ATOM 1435 N N . GLN A 1 182 ? 0.529 -7.928 -17.421 1.00 69.88 182 GLN A N 1
ATOM 1436 C CA . GLN A 1 182 ? 1.818 -8.530 -17.784 1.00 69.88 182 GLN A CA 1
ATOM 1437 C C . GLN A 1 182 ? 1.763 -10.066 -17.795 1.00 69.88 182 GLN A C 1
ATOM 1439 O O . GLN A 1 182 ? 2.790 -10.709 -17.987 1.00 69.88 182 GLN A O 1
ATOM 1444 N N . LEU A 1 183 ? 0.591 -10.665 -17.563 1.00 75.69 183 LEU A N 1
ATOM 1445 C CA . LEU A 1 183 ? 0.423 -12.115 -17.574 1.00 75.69 183 LEU A CA 1
ATOM 1446 C C . LEU A 1 183 ? 0.092 -12.643 -18.975 1.00 75.69 183 LEU A C 1
ATOM 1448 O O . LEU A 1 183 ? -0.791 -12.122 -19.652 1.00 75.69 183 LEU A O 1
ATOM 1452 N N . ASP A 1 184 ? 0.713 -13.764 -19.347 1.00 80.12 184 ASP A N 1
ATOM 1453 C CA . ASP A 1 184 ? 0.429 -14.491 -20.598 1.00 80.12 184 ASP A CA 1
ATOM 1454 C C . ASP A 1 184 ? -0.873 -15.315 -20.551 1.00 80.12 184 ASP A C 1
ATOM 1456 O O . ASP A 1 184 ? -1.241 -15.989 -21.514 1.00 80.12 184 ASP A O 1
ATOM 1460 N N . LYS A 1 185 ? -1.568 -15.302 -19.410 1.00 83.06 185 LYS A N 1
ATOM 1461 C CA . LYS A 1 185 ? -2.780 -16.084 -19.140 1.00 83.06 185 LYS A CA 1
ATOM 1462 C C . LYS A 1 185 ? -3.725 -15.328 -18.200 1.00 83.06 185 LYS A C 1
ATOM 1464 O O . LYS A 1 185 ? -3.288 -14.389 -17.531 1.00 83.06 185 LYS A O 1
ATOM 1469 N N . PRO A 1 186 ? -5.008 -15.727 -18.105 1.00 86.00 186 PRO A N 1
ATOM 1470 C CA . PRO A 1 186 ? -5.959 -15.101 -17.193 1.00 86.00 186 PRO A CA 1
ATOM 1471 C C . PRO A 1 186 ? -5.461 -15.093 -15.742 1.00 86.00 186 PRO A C 1
ATOM 1473 O O . PRO A 1 186 ? -4.903 -16.078 -15.257 1.00 86.00 186 PRO A O 1
ATOM 1476 N N . VAL A 1 187 ? -5.717 -13.998 -15.017 1.00 85.31 187 VAL A N 1
ATOM 1477 C CA . VAL A 1 187 ? -5.250 -13.828 -13.629 1.00 85.31 187 VAL A CA 1
ATOM 1478 C C . VAL A 1 187 ? -5.738 -14.967 -12.732 1.00 85.31 187 VAL A C 1
ATOM 1480 O O . VAL A 1 187 ? -4.974 -15.463 -11.914 1.00 85.31 187 VAL A O 1
ATOM 1483 N N . GLN A 1 188 ? -6.982 -15.428 -12.896 1.00 86.00 188 GLN A N 1
ATOM 1484 C CA . GLN A 1 188 ? -7.520 -16.545 -12.112 1.00 86.00 188 GLN A CA 1
ATOM 1485 C C . GLN A 1 188 ? -6.712 -17.834 -12.299 1.00 86.00 188 GLN A C 1
ATOM 1487 O O . GLN A 1 188 ? -6.489 -18.556 -11.332 1.00 86.00 188 GLN A O 1
ATOM 1492 N N . GLU A 1 189 ? -6.261 -18.106 -13.524 1.00 87.94 189 GLU A N 1
ATOM 1493 C CA . GLU A 1 189 ? -5.436 -19.273 -13.838 1.00 87.94 189 GLU A CA 1
ATOM 1494 C C . GLU A 1 189 ? -4.044 -19.123 -13.217 1.00 87.94 189 GLU A C 1
ATOM 1496 O O . GLU A 1 189 ? -3.578 -20.013 -12.514 1.00 87.94 189 GLU A O 1
ATOM 1501 N N . PHE A 1 190 ? -3.422 -17.949 -13.363 1.00 87.31 190 PHE A N 1
ATOM 1502 C CA . PHE A 1 190 ? -2.134 -17.659 -12.729 1.00 87.31 190 PHE A CA 1
ATOM 1503 C C . PHE A 1 190 ? -2.170 -17.811 -11.206 1.00 87.31 190 PHE A C 1
ATOM 1505 O O . PHE A 1 190 ? -1.272 -18.416 -10.623 1.00 87.31 190 PHE A O 1
ATOM 1512 N N . LEU A 1 191 ? -3.212 -17.285 -10.559 1.00 87.12 191 LEU A N 1
ATOM 1513 C CA . LEU A 1 191 ? -3.388 -17.425 -9.118 1.00 87.12 191 LEU A CA 1
ATOM 1514 C C . LEU A 1 191 ? -3.648 -18.880 -8.717 1.00 87.12 191 LEU A C 1
ATOM 1516 O O . LEU A 1 191 ? -3.223 -19.279 -7.636 1.00 87.12 191 LEU A O 1
ATOM 1520 N N . GLY A 1 192 ? -4.338 -19.664 -9.550 1.00 86.44 192 GLY A N 1
ATOM 1521 C CA . GLY A 1 192 ? -4.603 -21.084 -9.303 1.00 86.44 192 GLY A CA 1
ATOM 1522 C C . GLY A 1 192 ? -3.345 -21.955 -9.326 1.00 86.44 192 GLY A C 1
ATOM 1523 O O . GLY A 1 192 ? -3.273 -22.941 -8.596 1.00 86.44 192 GLY A O 1
ATOM 1524 N N . ASP A 1 193 ? -2.334 -21.556 -10.096 1.00 86.88 193 ASP A N 1
ATOM 1525 C CA . ASP A 1 193 ? -1.089 -22.315 -10.238 1.00 86.88 193 ASP A CA 1
ATOM 1526 C C . ASP A 1 193 ? -0.110 -22.129 -9.071 1.00 86.88 193 ASP A C 1
ATOM 1528 O O . ASP A 1 193 ? 0.808 -22.933 -8.900 1.00 86.88 193 ASP A O 1
ATOM 1532 N N . SER A 1 194 ? -0.287 -21.091 -8.247 1.00 86.25 194 SER A N 1
ATOM 1533 C CA . SER A 1 194 ? 0.562 -20.840 -7.080 1.00 86.25 194 SER A CA 1
ATOM 1534 C C . SER A 1 194 ? -0.188 -21.133 -5.788 1.00 86.25 194 SER A C 1
ATOM 1536 O O . SER A 1 194 ? -1.015 -20.346 -5.324 1.00 86.25 194 SER A O 1
ATOM 1538 N N . ARG A 1 195 ? 0.171 -22.252 -5.152 1.00 87.94 195 ARG A N 1
ATOM 1539 C CA . ARG A 1 195 ? -0.358 -22.631 -3.837 1.00 87.94 195 ARG A CA 1
ATOM 1540 C C . ARG A 1 195 ? -0.126 -21.537 -2.796 1.00 87.94 195 ARG A C 1
ATOM 1542 O O . ARG A 1 195 ? -0.970 -21.309 -1.941 1.00 87.94 195 ARG A O 1
ATOM 1549 N N . GLU A 1 196 ? 1.001 -20.851 -2.864 1.00 85.75 196 GLU A N 1
ATOM 1550 C CA . GLU A 1 196 ? 1.381 -19.888 -1.834 1.00 85.75 196 GLU A CA 1
ATOM 1551 C C . GLU A 1 196 ? 0.637 -18.563 -1.988 1.00 85.75 196 GLU A C 1
ATOM 1553 O O . GLU A 1 196 ? 0.242 -17.969 -0.988 1.00 85.75 196 GLU A O 1
ATOM 1558 N N . LEU A 1 197 ? 0.334 -18.148 -3.224 1.00 88.56 197 LEU A N 1
ATOM 1559 C CA . LEU A 1 197 ? -0.617 -17.061 -3.457 1.00 88.56 197 LEU A CA 1
ATOM 1560 C C . LEU A 1 197 ? -2.022 -17.441 -2.977 1.00 88.56 197 LEU A C 1
ATOM 1562 O O . LEU A 1 197 ? -2.686 -16.615 -2.355 1.00 88.56 197 LEU A O 1
ATOM 1566 N N . GLN A 1 198 ? -2.461 -18.686 -3.198 1.00 90.25 198 GLN A N 1
ATOM 1567 C CA . GLN A 1 198 ? -3.739 -19.171 -2.662 1.00 90.25 198 GLN A CA 1
ATOM 1568 C C . GLN A 1 198 ? -3.771 -19.131 -1.126 1.00 90.25 198 GLN A C 1
ATOM 1570 O O . GLN A 1 198 ? -4.780 -18.730 -0.552 1.00 90.25 198 GLN A O 1
ATOM 1575 N N . GLU A 1 199 ? -2.675 -19.488 -0.453 1.00 90.50 199 GLU A N 1
ATOM 1576 C CA . GLU A 1 199 ? -2.556 -19.420 1.010 1.00 90.50 199 GLU A CA 1
ATOM 1577 C C . GLU A 1 199 ? -2.610 -17.972 1.531 1.00 90.50 199 GLU A C 1
ATOM 1579 O O . GLU A 1 199 ? -3.332 -17.691 2.493 1.00 90.50 199 GLU A O 1
ATOM 1584 N N . VAL A 1 200 ? -1.923 -17.030 0.872 1.00 90.44 200 VAL A N 1
ATOM 1585 C CA . VAL A 1 200 ? -1.997 -15.595 1.208 1.00 90.44 200 VAL A CA 1
ATOM 1586 C C . VAL A 1 200 ? -3.410 -15.043 1.003 1.00 90.44 200 VAL A C 1
ATOM 1588 O O . VAL A 1 200 ? -3.952 -14.402 1.905 1.00 90.44 200 VAL A O 1
ATOM 1591 N N . ILE A 1 201 ? -4.037 -15.325 -0.145 1.00 92.12 201 ILE A N 1
ATOM 1592 C CA . ILE A 1 201 ? -5.415 -14.899 -0.436 1.00 92.12 201 ILE A CA 1
ATOM 1593 C C . ILE A 1 201 ? -6.383 -15.502 0.586 1.00 92.12 201 ILE A C 1
ATOM 1595 O O . ILE A 1 201 ? -7.227 -14.787 1.118 1.00 92.12 201 ILE A O 1
ATOM 1599 N N . GLY A 1 202 ? -6.248 -16.796 0.889 1.00 91.69 202 GLY A N 1
ATOM 1600 C CA . GLY A 1 202 ? -7.110 -17.512 1.830 1.00 91.69 202 GLY A CA 1
ATOM 1601 C C . GLY A 1 202 ? -6.960 -17.054 3.281 1.00 91.69 202 GLY A C 1
ATOM 1602 O O . GLY A 1 202 ? -7.907 -17.168 4.056 1.00 91.69 202 GLY A O 1
ATOM 1603 N N . SER A 1 203 ? -5.806 -16.491 3.642 1.00 91.25 203 SER A N 1
ATOM 1604 C CA . SER A 1 203 ? -5.578 -15.886 4.960 1.00 91.25 203 SER A CA 1
ATOM 1605 C C . SER A 1 203 ? -6.243 -14.512 5.102 1.00 91.25 203 SER A C 1
ATOM 1607 O O . SER A 1 203 ? -6.497 -14.063 6.217 1.00 91.25 203 SER A O 1
ATOM 1609 N N . CYS A 1 204 ? -6.537 -13.834 3.988 1.00 91.19 204 CYS A N 1
ATOM 1610 C CA . CYS A 1 204 ? -7.112 -12.493 3.968 1.00 91.19 204 CYS A CA 1
ATOM 1611 C C . CYS A 1 204 ? -8.644 -12.552 3.843 1.00 91.19 204 CYS A C 1
ATOM 1613 O O . CYS A 1 204 ? -9.194 -13.039 2.855 1.00 91.19 204 CYS A O 1
ATOM 1615 N N . GLY A 1 205 ? -9.365 -11.992 4.818 1.00 84.25 205 GLY A N 1
ATOM 1616 C CA . GLY A 1 205 ? -10.828 -12.096 4.925 1.00 84.25 205 GLY A CA 1
ATOM 1617 C C . GLY A 1 205 ? -11.625 -11.383 3.825 1.00 84.25 205 GLY A C 1
ATOM 1618 O O . GLY A 1 205 ? -12.854 -11.498 3.768 1.00 84.25 205 GLY A O 1
ATOM 1619 N N . ALA A 1 206 ? -10.958 -10.635 2.947 1.00 81.12 206 ALA A N 1
ATOM 1620 C CA . ALA A 1 206 ? -11.580 -9.913 1.842 1.00 81.12 206 ALA A CA 1
ATOM 1621 C C . ALA A 1 206 ? -11.142 -10.385 0.450 1.00 81.12 206 ALA A C 1
ATOM 1623 O O . ALA A 1 206 ? -11.502 -9.750 -0.542 1.00 81.12 206 ALA A O 1
ATOM 1624 N N . GLY A 1 207 ? -10.414 -11.503 0.364 1.00 89.00 207 GLY A N 1
ATOM 1625 C CA . GLY A 1 207 ? -9.953 -12.055 -0.905 1.00 89.00 207 GLY A CA 1
ATOM 1626 C C . GLY A 1 207 ? -8.994 -11.102 -1.617 1.00 89.00 207 GLY A C 1
ATOM 1627 O O . GLY A 1 207 ? -8.065 -10.579 -0.998 1.00 89.00 207 GLY A O 1
ATOM 1628 N N . TYR A 1 208 ? -9.213 -10.877 -2.917 1.00 92.56 208 TYR A N 1
ATOM 1629 C CA . TYR A 1 208 ? -8.315 -10.066 -3.735 1.00 92.56 208 TYR A CA 1
ATOM 1630 C C . TYR A 1 208 ? -9.015 -9.134 -4.737 1.00 92.56 208 TYR A C 1
ATOM 1632 O O . TYR A 1 208 ? -10.175 -9.327 -5.129 1.00 92.56 208 TYR A O 1
ATOM 1640 N N . HIS A 1 209 ? -8.275 -8.127 -5.195 1.00 90.00 209 HIS A N 1
ATOM 1641 C CA . HIS A 1 209 ? -8.606 -7.241 -6.311 1.00 90.00 209 HIS A CA 1
ATOM 1642 C C . HIS A 1 209 ? -7.380 -7.082 -7.227 1.00 90.00 209 HIS A C 1
ATOM 1644 O O . HIS A 1 209 ? -6.257 -7.278 -6.773 1.00 90.00 209 HIS A O 1
ATOM 1650 N N . VAL A 1 210 ? -7.578 -6.770 -8.511 1.00 87.25 210 VAL A N 1
ATOM 1651 C CA . VAL A 1 210 ? -6.496 -6.685 -9.508 1.00 87.25 210 VAL A CA 1
ATOM 1652 C C . VAL A 1 210 ? -6.556 -5.334 -10.213 1.00 87.25 210 VAL A C 1
ATOM 1654 O O . VAL A 1 210 ? -7.595 -4.991 -10.769 1.00 87.25 210 VAL A O 1
ATOM 1657 N N . PHE A 1 211 ? -5.439 -4.607 -10.224 1.00 80.06 211 PHE A N 1
ATOM 1658 C CA . PHE A 1 211 ? -5.220 -3.427 -11.060 1.00 80.06 211 PHE A CA 1
ATOM 1659 C C . PHE A 1 211 ? -4.408 -3.796 -12.306 1.00 80.06 211 PHE A C 1
ATOM 1661 O O . PHE A 1 211 ? -3.293 -4.318 -12.200 1.00 80.06 211 PHE A O 1
ATOM 1668 N N . ASN A 1 212 ? -4.951 -3.459 -13.476 1.00 71.38 212 ASN A N 1
ATOM 1669 C CA . ASN A 1 212 ? -4.276 -3.587 -14.768 1.00 71.38 212 ASN A CA 1
ATOM 1670 C C . ASN A 1 212 ? -3.853 -2.205 -15.272 1.00 71.38 212 ASN A C 1
ATOM 1672 O O . ASN A 1 212 ? -4.693 -1.315 -15.401 1.00 71.38 212 ASN A O 1
ATOM 1676 N N . SER A 1 213 ? -2.569 -2.031 -15.589 1.00 57.81 213 SER A N 1
ATOM 1677 C CA . SER A 1 213 ? -2.019 -0.730 -16.007 1.00 57.81 213 SER A CA 1
ATOM 1678 C C . SER A 1 213 ? -2.295 -0.382 -17.477 1.00 57.81 213 SER A C 1
ATOM 1680 O O . SER A 1 213 ? -2.219 0.785 -17.852 1.00 57.81 213 SER A O 1
ATOM 1682 N N . ARG A 1 214 ? -2.617 -1.378 -18.315 1.00 54.03 214 ARG A N 1
ATOM 1683 C CA . ARG A 1 214 ? -2.840 -1.237 -19.769 1.00 54.03 214 ARG A CA 1
ATOM 1684 C C . ARG A 1 214 ? -4.289 -1.015 -20.194 1.00 54.03 214 ARG A C 1
ATOM 1686 O O . ARG A 1 214 ? -4.536 -0.874 -21.393 1.00 54.03 214 ARG A O 1
ATOM 1693 N N . ASP A 1 215 ? -5.239 -0.975 -19.264 1.00 51.19 215 ASP A N 1
ATOM 1694 C CA . ASP A 1 215 ? -6.617 -0.657 -19.625 1.00 51.19 215 ASP A CA 1
ATOM 1695 C C . ASP A 1 215 ? -6.653 0.806 -20.089 1.00 51.19 215 ASP A C 1
ATOM 1697 O O . ASP A 1 215 ? -6.647 1.732 -19.287 1.00 51.19 215 ASP A O 1
ATOM 1701 N N . GLY A 1 216 ? -6.686 1.034 -21.406 1.00 45.94 216 GLY A N 1
ATOM 1702 C CA . GLY A 1 216 ? -6.898 2.350 -22.025 1.00 45.94 216 GLY A CA 1
ATOM 1703 C C . GLY A 1 216 ? -8.299 2.935 -21.772 1.00 45.94 216 GLY A C 1
ATOM 1704 O O . GLY A 1 216 ? -8.789 3.715 -22.585 1.00 45.94 216 GLY A O 1
ATOM 1705 N N . GLY A 1 217 ? -8.953 2.515 -20.685 1.00 53.91 217 GLY A N 1
ATOM 1706 C CA . GLY A 1 217 ? -10.256 2.946 -20.195 1.00 53.91 217 GLY A CA 1
ATOM 1707 C C . GLY A 1 217 ? -10.157 3.594 -18.809 1.00 53.91 217 GLY A C 1
ATOM 1708 O O . GLY A 1 217 ? -9.089 3.673 -18.208 1.00 53.91 217 GLY A O 1
ATOM 1709 N N . ASP A 1 218 ? -11.291 4.099 -18.321 1.00 54.38 218 ASP A N 1
ATOM 1710 C CA . ASP A 1 218 ? -11.383 4.899 -17.099 1.00 54.38 218 ASP A CA 1
ATOM 1711 C C . ASP A 1 218 ? -10.946 4.098 -15.859 1.00 54.38 218 ASP A C 1
ATOM 1713 O O . ASP A 1 218 ? -11.667 3.218 -15.381 1.00 54.38 218 ASP A O 1
ATOM 1717 N N . GLY A 1 219 ? -9.767 4.423 -15.314 1.00 62.81 219 GLY A N 1
ATOM 1718 C CA . GLY A 1 219 ? -9.273 3.889 -14.040 1.00 62.81 219 GLY A CA 1
ATOM 1719 C C . GLY A 1 219 ? -10.271 4.056 -12.884 1.00 62.81 219 GLY A C 1
ATOM 1720 O O . GLY A 1 219 ? -10.162 3.346 -11.883 1.00 62.81 219 GLY A O 1
ATOM 1721 N N . GLY A 1 220 ? -11.283 4.918 -13.044 1.00 74.00 220 GLY A N 1
ATOM 1722 C CA . GLY A 1 220 ? -12.443 5.006 -12.167 1.00 74.00 220 GLY A CA 1
ATOM 1723 C C . GLY A 1 220 ? -13.166 3.673 -11.957 1.00 74.00 220 GLY A C 1
ATOM 1724 O O . GLY A 1 220 ? -13.495 3.361 -10.821 1.00 74.00 220 GLY A O 1
ATOM 1725 N N . ALA A 1 221 ? -13.340 2.827 -12.979 1.00 81.44 221 ALA A N 1
ATOM 1726 C CA . ALA A 1 221 ? -14.096 1.575 -12.828 1.00 81.44 221 ALA A CA 1
ATOM 1727 C C . ALA A 1 221 ? -13.404 0.560 -11.897 1.00 81.44 221 ALA A C 1
ATOM 1729 O O . ALA A 1 221 ? -14.056 -0.065 -11.057 1.00 81.44 221 ALA A O 1
ATOM 1730 N N . GLN A 1 222 ? -12.079 0.418 -12.009 1.00 81.44 222 GLN A N 1
ATOM 1731 C CA . GLN A 1 222 ? -11.293 -0.448 -11.120 1.00 81.44 222 GLN A CA 1
ATOM 1732 C C . GLN A 1 222 ? -11.312 0.089 -9.681 1.00 81.44 222 GLN A C 1
ATOM 1734 O O . GLN A 1 222 ? -11.511 -0.673 -8.733 1.00 81.44 222 GLN A O 1
ATOM 1739 N N . VAL A 1 223 ? -11.188 1.412 -9.516 1.00 83.19 223 VAL A N 1
ATOM 1740 C CA . VAL A 1 223 ? -11.281 2.068 -8.204 1.00 83.19 223 VAL A CA 1
ATOM 1741 C C . VAL A 1 223 ? -12.671 1.884 -7.593 1.00 83.19 223 VAL A C 1
ATOM 1743 O O . VAL A 1 223 ? -12.761 1.478 -6.436 1.00 83.19 223 VAL A O 1
ATOM 1746 N N . SER A 1 224 ? -13.754 2.100 -8.343 1.00 85.62 224 SER A N 1
ATOM 1747 C CA . SER A 1 224 ? -15.125 1.895 -7.861 1.00 85.62 224 SER A CA 1
ATOM 1748 C C . SER A 1 224 ? -15.363 0.449 -7.424 1.00 85.62 224 SER A C 1
ATOM 1750 O O . SER A 1 224 ? -15.958 0.215 -6.373 1.00 85.62 224 SER A O 1
ATOM 1752 N N . GLU A 1 225 ? -14.832 -0.535 -8.154 1.00 88.25 225 GLU A N 1
ATOM 1753 C CA . GLU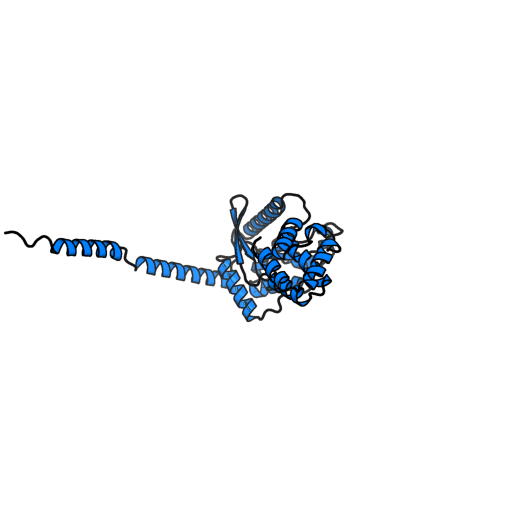 A 1 225 ? -14.935 -1.944 -7.765 1.00 88.25 225 GLU A CA 1
ATOM 1754 C C . GLU A 1 225 ? -14.121 -2.268 -6.500 1.00 88.25 225 GLU A C 1
ATOM 1756 O O . GLU A 1 225 ? -14.603 -2.992 -5.624 1.00 88.25 225 GLU A O 1
ATOM 1761 N N . LEU A 1 226 ? -12.914 -1.708 -6.346 1.00 89.62 226 LEU A N 1
ATOM 1762 C CA . LEU A 1 226 ? -12.154 -1.811 -5.094 1.00 89.62 226 LEU A CA 1
ATOM 1763 C C . LEU A 1 226 ? -12.937 -1.203 -3.919 1.00 89.62 226 LEU A C 1
ATOM 1765 O O . LEU A 1 226 ? -13.024 -1.805 -2.843 1.00 89.62 226 LEU A O 1
ATOM 1769 N N . MET A 1 227 ? -13.531 -0.026 -4.122 1.00 90.31 227 MET A N 1
ATOM 1770 C CA . MET A 1 227 ? -14.331 0.655 -3.105 1.00 90.31 227 MET A CA 1
ATOM 1771 C C . MET A 1 227 ? -15.568 -0.164 -2.733 1.00 90.31 227 MET A C 1
ATOM 1773 O O . MET A 1 227 ? -15.867 -0.313 -1.548 1.00 90.31 227 MET A O 1
ATOM 1777 N N . ARG A 1 228 ? -16.246 -0.769 -3.714 1.00 91.38 228 ARG A N 1
ATOM 1778 C CA . ARG A 1 228 ? -17.382 -1.674 -3.495 1.00 91.38 228 ARG A CA 1
ATOM 1779 C C . ARG A 1 228 ? -16.981 -2.863 -2.619 1.00 91.38 228 ARG A C 1
ATOM 1781 O O . ARG A 1 228 ? -17.600 -3.086 -1.581 1.00 91.38 228 ARG A O 1
ATOM 1788 N N . LYS A 1 229 ? -15.899 -3.568 -2.969 1.00 92.56 229 LYS A N 1
ATOM 1789 C CA . LYS A 1 229 ? -15.379 -4.696 -2.172 1.00 92.56 229 LYS A CA 1
ATOM 1790 C C . LYS A 1 229 ? -14.980 -4.279 -0.755 1.00 92.56 229 LYS A C 1
ATOM 1792 O O . LYS A 1 229 ? -15.183 -5.036 0.195 1.00 92.56 229 LYS A O 1
ATOM 1797 N N . THR A 1 230 ? -14.432 -3.073 -0.605 1.00 90.88 230 THR A N 1
ATOM 1798 C CA . THR A 1 230 ? -14.078 -2.508 0.704 1.00 90.88 230 THR A CA 1
ATOM 1799 C C . THR A 1 230 ? -15.315 -2.306 1.577 1.00 90.88 230 THR A C 1
ATOM 1801 O O . THR A 1 230 ? -15.312 -2.685 2.745 1.00 90.88 230 THR A O 1
ATOM 1804 N N . VAL A 1 231 ? -16.399 -1.768 1.014 1.00 91.88 231 VAL A N 1
ATOM 1805 C CA . VAL A 1 231 ? -17.670 -1.580 1.732 1.00 91.88 231 VAL A CA 1
ATOM 1806 C C . VAL A 1 231 ? -18.254 -2.921 2.163 1.00 91.88 231 VAL A C 1
ATOM 1808 O O . VAL A 1 231 ? -18.565 -3.090 3.338 1.00 91.88 231 VAL A O 1
ATOM 1811 N N . GLU A 1 232 ? -18.312 -3.901 1.259 1.00 93.94 232 GLU A N 1
ATOM 1812 C CA . GLU A 1 232 ? -18.801 -5.250 1.577 1.00 93.94 232 GLU A CA 1
ATOM 1813 C C . GLU A 1 232 ? -17.985 -5.916 2.689 1.00 93.94 232 GLU A C 1
ATOM 1815 O O . GLU A 1 232 ? -18.520 -6.636 3.530 1.00 93.94 232 GLU A O 1
ATOM 1820 N N . MET A 1 233 ? -16.669 -5.701 2.699 1.00 93.88 233 MET A N 1
ATOM 1821 C CA . MET A 1 233 ? -15.797 -6.192 3.761 1.00 93.88 233 MET A CA 1
ATOM 1822 C C . MET A 1 233 ? -16.108 -5.529 5.104 1.00 93.88 233 MET A C 1
ATOM 1824 O O . MET A 1 233 ? -16.187 -6.225 6.117 1.00 93.88 233 MET A O 1
ATOM 1828 N N . VAL A 1 234 ? -16.305 -4.213 5.133 1.00 92.94 234 VAL A N 1
ATOM 1829 C CA . VAL A 1 234 ? -16.671 -3.488 6.358 1.00 92.94 234 VAL A CA 1
ATOM 1830 C C . VAL A 1 234 ? -18.040 -3.941 6.870 1.00 92.94 234 VAL A C 1
ATOM 1832 O O . VAL A 1 234 ? -18.199 -4.185 8.065 1.00 92.94 234 VAL A O 1
ATOM 1835 N N . GLU A 1 235 ? -19.016 -4.137 5.982 1.00 95.44 235 GLU A N 1
ATOM 1836 C CA . GLU A 1 235 ? -20.345 -4.656 6.328 1.00 95.44 235 GLU A CA 1
ATOM 1837 C C . GLU A 1 235 ? -20.271 -6.066 6.927 1.00 95.44 235 GLU A C 1
ATOM 1839 O O . GLU A 1 235 ? -20.847 -6.313 7.988 1.00 95.44 235 GLU A O 1
ATOM 1844 N N . ARG A 1 236 ? -19.482 -6.969 6.325 1.00 94.69 236 ARG A N 1
ATOM 1845 C CA . ARG A 1 236 ? -19.207 -8.310 6.877 1.00 94.69 236 ARG A CA 1
ATOM 1846 C C . ARG A 1 236 ? -18.545 -8.264 8.256 1.00 94.69 236 ARG A C 1
ATOM 1848 O O . ARG A 1 236 ? -18.767 -9.159 9.065 1.00 94.69 236 ARG A O 1
ATOM 1855 N N . ASN A 1 237 ? -17.786 -7.209 8.546 1.00 93.88 237 ASN A N 1
ATOM 1856 C CA . ASN A 1 237 ? -17.186 -6.948 9.855 1.00 93.88 237 ASN A CA 1
ATOM 1857 C C . ASN A 1 237 ? -18.107 -6.150 10.811 1.00 93.88 237 ASN A C 1
ATOM 1859 O O . ASN A 1 237 ? -17.664 -5.630 11.840 1.00 93.88 237 ASN A O 1
ATOM 1863 N N . GLY A 1 238 ? -19.407 -6.072 10.511 1.00 94.62 238 GLY A N 1
ATOM 1864 C CA . GLY A 1 238 ? -20.409 -5.432 11.365 1.00 94.62 238 GLY A CA 1
ATOM 1865 C C . GLY A 1 238 ? -20.465 -3.911 11.231 1.00 94.62 238 GLY A C 1
ATOM 1866 O O . GLY A 1 238 ? -20.894 -3.238 12.166 1.00 94.62 238 GLY A O 1
ATOM 1867 N N . GLY A 1 239 ? -20.007 -3.363 10.103 1.00 93.88 239 GLY A N 1
ATOM 1868 C CA . GLY A 1 239 ? -20.056 -1.929 9.811 1.00 93.88 239 GLY A CA 1
ATOM 1869 C C . GLY A 1 239 ? -19.031 -1.094 10.584 1.00 93.88 239 GLY A C 1
ATOM 1870 O O . GLY A 1 239 ? -19.199 0.118 10.703 1.00 93.88 239 GLY A O 1
ATOM 1871 N N . ARG A 1 240 ? -17.999 -1.726 11.153 1.00 93.69 240 ARG A N 1
ATOM 1872 C CA . ARG A 1 240 ? -16.980 -1.069 11.986 1.00 93.69 240 ARG A CA 1
ATOM 1873 C C . ARG A 1 240 ? -15.629 -1.039 11.281 1.00 93.69 240 ARG A C 1
ATOM 1875 O O . ARG A 1 240 ? -15.365 -1.867 10.419 1.00 93.69 240 ARG A O 1
ATOM 1882 N N . HIS A 1 241 ? -14.784 -0.084 11.657 1.00 93.69 241 HIS A N 1
ATOM 1883 C CA . HIS A 1 241 ? -13.371 -0.077 11.285 1.00 93.69 241 HIS A CA 1
ATOM 1884 C C . HIS A 1 241 ? -12.587 -1.069 12.155 1.00 93.69 241 HIS A C 1
ATOM 1886 O O . HIS A 1 241 ? -13.034 -1.470 13.235 1.00 93.69 241 HIS A O 1
ATOM 1892 N N . TYR A 1 242 ? -11.400 -1.445 11.691 1.00 95.94 242 TYR A N 1
ATOM 1893 C CA . TYR A 1 242 ? -10.455 -2.215 12.481 1.00 95.94 242 TYR A CA 1
ATOM 1894 C C . TYR A 1 242 ? -9.930 -1.391 13.662 1.00 95.94 242 TYR A C 1
ATOM 1896 O O . TYR A 1 242 ? -9.567 -0.235 13.490 1.00 95.94 242 TYR A O 1
ATOM 1904 N N . THR A 1 243 ? -9.820 -1.987 14.848 1.00 95.56 243 THR A N 1
ATOM 1905 C CA . THR A 1 243 ? -9.192 -1.342 16.006 1.00 95.56 243 THR A CA 1
ATOM 1906 C C . THR A 1 243 ? -8.520 -2.386 16.892 1.00 95.56 243 THR A C 1
ATOM 1908 O O . THR A 1 243 ? -8.950 -3.537 16.947 1.00 95.56 243 THR A O 1
ATOM 1911 N N . ASN A 1 244 ? -7.487 -1.977 17.619 1.00 94.06 244 ASN A N 1
ATOM 1912 C CA . ASN A 1 244 ? -6.822 -2.764 18.653 1.00 94.06 244 ASN A CA 1
ATOM 1913 C C . ASN A 1 244 ? -6.352 -1.837 19.788 1.00 94.06 244 ASN A C 1
ATOM 1915 O O . ASN A 1 244 ? -6.745 -0.671 19.849 1.00 94.06 244 ASN A O 1
ATOM 1919 N N . GLU A 1 245 ? -5.538 -2.348 20.709 1.00 94.12 245 GLU A N 1
ATOM 1920 C CA . GLU A 1 245 ? -5.035 -1.559 21.838 1.00 94.12 245 GLU A CA 1
ATOM 1921 C C . GLU A 1 245 ? -4.248 -0.315 21.396 1.00 94.12 245 GLU A C 1
ATOM 1923 O O . GLU A 1 245 ? -4.523 0.770 21.908 1.00 94.12 245 GLU A O 1
ATOM 1928 N N . MET A 1 246 ? -3.377 -0.437 20.384 1.00 93.50 246 MET A N 1
ATOM 1929 C CA . MET A 1 246 ? -2.599 0.692 19.851 1.00 93.50 246 MET A CA 1
ATOM 1930 C C . MET A 1 246 ? -3.510 1.810 19.333 1.00 93.50 246 MET A C 1
ATOM 1932 O O . MET A 1 246 ? -3.303 2.979 19.650 1.00 93.50 246 MET A O 1
ATOM 1936 N N . TYR A 1 247 ? -4.559 1.453 18.586 1.00 95.06 247 TYR A N 1
ATOM 1937 C CA . TYR A 1 247 ? -5.533 2.422 18.077 1.00 95.06 247 TYR A CA 1
ATOM 1938 C C . TYR A 1 247 ? -6.333 3.097 19.191 1.00 95.06 247 TYR A C 1
ATOM 1940 O O . TYR A 1 247 ? -6.491 4.315 19.178 1.00 95.06 247 TYR A O 1
ATOM 1948 N N . ARG A 1 248 ? -6.811 2.329 20.179 1.00 95.62 248 ARG A N 1
ATOM 1949 C CA . ARG A 1 248 ? -7.573 2.879 21.314 1.00 95.62 248 ARG A CA 1
ATOM 1950 C C . ARG A 1 248 ? -6.727 3.810 22.175 1.00 95.62 248 ARG A C 1
ATOM 1952 O O . ARG A 1 248 ? -7.248 4.778 22.722 1.00 95.62 248 ARG A O 1
ATOM 1959 N N . GLU A 1 249 ? -5.443 3.506 22.338 1.00 94.50 249 GLU A N 1
ATOM 1960 C CA . GLU A 1 249 ? -4.520 4.371 23.064 1.00 94.50 249 GLU A CA 1
ATOM 1961 C C . GLU A 1 249 ? -4.222 5.655 22.285 1.00 94.50 249 GLU A C 1
ATOM 1963 O O . GLU A 1 249 ? -4.328 6.738 22.858 1.00 94.50 249 GLU A O 1
ATOM 1968 N N . ALA A 1 250 ? -3.920 5.553 20.988 1.00 92.50 250 ALA A N 1
ATOM 1969 C CA . ALA A 1 250 ? -3.696 6.717 20.134 1.00 92.50 250 ALA A CA 1
ATOM 1970 C C . ALA A 1 250 ? -4.926 7.638 20.095 1.00 92.50 250 ALA A C 1
ATOM 1972 O O . ALA A 1 250 ? -4.797 8.849 20.260 1.00 92.50 250 ALA A O 1
ATOM 1973 N N . GLU A 1 251 ? -6.126 7.066 19.965 1.00 93.50 251 GLU A N 1
ATOM 1974 C CA . GLU A 1 251 ? -7.381 7.818 20.002 1.00 93.50 251 GLU A CA 1
ATOM 1975 C C . GLU A 1 251 ? -7.582 8.546 21.337 1.00 93.50 251 GLU A C 1
ATOM 1977 O O . GLU A 1 251 ? -7.987 9.707 21.352 1.00 93.50 251 GLU A O 1
ATOM 1982 N N . ARG A 1 252 ? -7.271 7.891 22.464 1.00 94.50 252 ARG A N 1
ATOM 1983 C CA . ARG A 1 252 ? -7.368 8.508 23.792 1.00 94.50 252 ARG A CA 1
ATOM 1984 C C . ARG A 1 252 ? -6.426 9.703 23.925 1.00 94.50 252 ARG A C 1
ATOM 1986 O O . ARG A 1 252 ? -6.872 10.755 24.364 1.00 94.50 252 ARG A O 1
ATOM 1993 N N . ARG A 1 253 ? -5.164 9.553 23.508 1.00 92.56 253 ARG A N 1
ATOM 1994 C CA . ARG A 1 253 ? -4.159 10.629 23.569 1.00 92.56 253 ARG A CA 1
ATOM 1995 C C . ARG A 1 253 ? -4.588 11.846 22.748 1.00 92.56 253 ARG A C 1
ATOM 1997 O O . ARG A 1 253 ? -4.553 12.956 23.260 1.00 92.56 253 ARG A O 1
ATOM 2004 N N . ILE A 1 254 ? -5.069 11.627 21.520 1.00 89.19 254 ILE A N 1
ATOM 2005 C CA . ILE A 1 254 ? -5.564 12.709 20.653 1.00 89.19 254 ILE A CA 1
ATOM 2006 C C . ILE A 1 254 ? -6.738 13.441 21.314 1.00 89.19 254 ILE A C 1
ATOM 2008 O O . ILE A 1 254 ? -6.745 14.666 21.360 1.00 89.19 254 ILE A O 1
ATOM 2012 N N . ARG A 1 255 ? -7.705 12.707 21.880 1.00 91.00 255 ARG A N 1
ATOM 2013 C CA . ARG A 1 255 ? -8.850 13.317 22.576 1.00 91.00 255 ARG A CA 1
ATOM 2014 C C . ARG A 1 255 ? -8.422 14.125 23.802 1.00 91.00 255 ARG A C 1
ATOM 2016 O O . ARG A 1 255 ? -8.913 15.229 23.998 1.00 91.00 255 ARG A O 1
ATOM 2023 N N . GLU A 1 256 ? -7.511 13.598 24.619 1.00 92.56 256 GLU A N 1
ATOM 2024 C CA . GLU A 1 256 ? -6.997 14.297 25.805 1.00 92.56 256 GLU A CA 1
ATOM 2025 C C . GLU A 1 256 ? -6.270 15.603 25.431 1.00 92.56 256 GLU A C 1
ATOM 2027 O O . GLU A 1 256 ? -6.476 16.625 26.092 1.00 92.56 256 GLU A O 1
ATOM 2032 N N . GLU A 1 257 ? -5.474 15.590 24.356 1.00 89.75 257 GLU A N 1
ATOM 2033 C CA . GLU A 1 257 ? -4.798 16.776 23.813 1.00 89.75 257 GLU A CA 1
ATOM 2034 C C . GLU A 1 257 ? -5.794 17.811 23.269 1.00 89.75 257 GLU A C 1
ATOM 2036 O O . GLU A 1 257 ? -5.673 19.000 23.571 1.00 89.75 257 GLU A O 1
ATOM 2041 N N . GLU A 1 258 ? -6.806 17.374 22.512 1.00 88.94 258 GLU A N 1
ATOM 2042 C CA . GLU A 1 258 ? -7.869 18.244 21.993 1.00 88.94 258 GLU A CA 1
ATOM 2043 C C . GLU A 1 258 ? -8.647 18.921 23.131 1.00 88.94 258 GLU A C 1
ATOM 2045 O O . GLU A 1 258 ? -8.831 20.140 23.118 1.00 88.94 258 GLU A O 1
ATOM 2050 N N . GLU A 1 259 ? -9.029 18.164 24.162 1.00 91.25 259 GLU A N 1
ATOM 2051 C CA . GLU A 1 259 ? -9.704 18.707 25.342 1.00 91.25 259 GLU A CA 1
ATOM 2052 C C . GLU A 1 259 ? -8.812 19.678 26.134 1.00 91.25 259 GLU A C 1
ATOM 2054 O O . GLU A 1 259 ? -9.293 20.676 26.676 1.00 91.25 259 GLU A O 1
ATOM 2059 N N . GLU A 1 260 ? -7.509 19.406 26.250 1.00 89.56 260 GLU A N 1
ATOM 2060 C CA . GLU A 1 260 ? -6.579 20.316 26.920 1.00 89.56 260 GLU A CA 1
ATOM 2061 C C . GLU A 1 260 ? -6.424 21.633 26.151 1.00 89.56 260 GLU A C 1
ATOM 2063 O O . GLU A 1 260 ? -6.445 22.709 26.758 1.00 89.56 260 GLU A O 1
ATOM 2068 N N . GLU A 1 261 ? -6.312 21.566 24.826 1.00 85.50 261 GLU A N 1
ATOM 2069 C CA . GLU A 1 261 ? -6.271 22.738 23.954 1.00 85.50 261 GLU A CA 1
ATOM 2070 C C . GLU A 1 261 ? -7.571 23.550 24.025 1.00 85.50 261 GLU A C 1
ATOM 2072 O O . GLU A 1 261 ? -7.526 24.783 24.095 1.00 85.50 261 GLU A O 1
ATOM 2077 N N . GLU A 1 262 ? -8.734 22.897 24.079 1.00 86.62 262 GLU A N 1
ATOM 2078 C CA . GLU A 1 262 ? -10.018 23.569 24.300 1.00 86.62 262 GLU A CA 1
ATOM 2079 C C . GLU A 1 262 ? -10.073 24.265 25.664 1.00 86.62 262 GLU A C 1
ATOM 2081 O O . GLU A 1 262 ? -10.363 25.464 25.724 1.00 86.62 262 GLU A O 1
ATOM 2086 N N . ARG A 1 263 ? -9.679 23.584 26.751 1.00 85.25 263 ARG A N 1
ATOM 2087 C CA . ARG A 1 263 ? -9.588 24.194 28.091 1.00 85.25 263 ARG A CA 1
ATOM 2088 C C . ARG A 1 263 ? -8.654 25.407 28.099 1.00 85.25 263 ARG A C 1
ATOM 2090 O O . ARG A 1 263 ? -8.999 26.445 28.663 1.00 85.25 263 ARG A O 1
ATOM 2097 N N . LYS A 1 264 ? -7.489 25.332 27.444 1.00 79.50 264 LYS A N 1
ATOM 2098 C CA . LYS A 1 264 ? -6.563 26.475 27.309 1.00 79.50 264 LYS A CA 1
ATOM 2099 C C . LYS A 1 264 ? -7.200 27.637 26.547 1.00 79.50 264 LYS A C 1
ATOM 2101 O O . LYS A 1 264 ? -7.014 28.788 26.940 1.00 79.50 264 LYS A O 1
ATOM 2106 N N . ARG A 1 265 ? -7.968 27.366 25.487 1.00 76.25 265 ARG A N 1
ATOM 2107 C CA . ARG A 1 265 ? -8.689 28.395 24.716 1.00 76.25 265 ARG A CA 1
ATOM 2108 C C . ARG A 1 265 ? -9.804 29.059 25.519 1.00 76.25 265 ARG A C 1
ATOM 2110 O O . ARG A 1 265 ? -9.996 30.263 25.369 1.00 76.25 265 ARG A O 1
ATOM 2117 N N . GLU A 1 266 ? -10.503 28.317 26.373 1.00 69.19 266 GLU A N 1
ATOM 2118 C CA . GLU A 1 266 ? -11.532 28.864 27.267 1.00 69.19 266 GLU A CA 1
ATOM 2119 C C . GLU A 1 266 ? -10.941 29.703 28.409 1.00 69.19 266 GLU A C 1
ATOM 2121 O O . GLU A 1 266 ? -11.514 30.726 28.790 1.00 69.19 266 GLU A O 1
ATOM 2126 N N . VAL A 1 267 ? -9.763 29.322 28.917 1.00 64.31 267 VAL A N 1
ATOM 2127 C CA . VAL A 1 267 ? -9.048 30.058 29.973 1.00 64.31 267 VAL A CA 1
ATOM 2128 C C . VAL A 1 267 ? -8.406 31.353 29.454 1.00 64.31 267 VAL A C 1
ATOM 2130 O O . VAL A 1 267 ? -8.164 32.254 30.253 1.00 64.31 267 VAL A O 1
ATOM 2133 N N . ILE A 1 268 ? -8.178 31.515 28.139 1.00 57.47 268 ILE A N 1
ATOM 2134 C CA . ILE A 1 268 ? -7.830 32.817 27.539 1.00 57.47 268 ILE A CA 1
ATOM 2135 C C . ILE A 1 268 ? -9.104 33.676 27.516 1.00 57.47 268 ILE A C 1
ATOM 2137 O O . ILE A 1 268 ? -9.961 33.498 26.644 1.00 57.47 268 ILE A O 1
ATOM 2141 N N . PRO A 1 269 ? -9.271 34.655 28.422 1.00 56.53 269 PRO A N 1
ATOM 2142 C CA . PRO A 1 269 ? -10.558 35.300 28.545 1.00 56.53 269 PRO A CA 1
ATOM 2143 C C . PRO A 1 269 ? -10.760 36.255 27.361 1.00 56.53 269 PRO A C 1
ATOM 2145 O O . PRO A 1 269 ? -9.934 37.146 27.104 1.00 56.53 269 PRO A O 1
ATOM 2148 N N . LYS A 1 270 ? -11.915 36.132 26.682 1.00 54.06 270 LYS A N 1
ATOM 2149 C CA . LYS A 1 270 ? -12.451 37.133 25.724 1.00 54.06 270 LYS A CA 1
ATOM 2150 C C . LYS A 1 270 ? -12.444 38.557 26.309 1.00 54.06 270 LYS A C 1
ATOM 2152 O O . LYS A 1 270 ? -12.444 39.542 25.568 1.00 54.06 270 LYS A O 1
ATOM 2157 N N . GLU A 1 271 ? -12.365 38.670 27.633 1.00 52.03 271 GLU A N 1
ATOM 2158 C CA . GLU A 1 271 ? -12.186 39.913 28.375 1.00 52.03 271 GLU A CA 1
ATOM 2159 C C . GLU A 1 271 ? -10.916 40.690 28.004 1.00 52.03 271 GLU A C 1
ATOM 2161 O O . GLU A 1 271 ? -10.914 41.909 28.109 1.00 52.03 271 GLU A O 1
ATOM 2166 N N . THR A 1 272 ? -9.839 40.087 27.496 1.00 56.88 272 THR A N 1
ATOM 2167 C CA . THR A 1 272 ? -8.586 40.849 27.295 1.00 56.88 272 THR A CA 1
ATOM 2168 C C . THR A 1 272 ? -8.626 41.882 26.165 1.00 56.88 272 THR A C 1
ATOM 2170 O O . THR A 1 272 ? -7.858 42.842 26.220 1.00 56.88 272 THR A O 1
ATOM 2173 N N . LYS A 1 273 ? -9.520 41.773 25.172 1.00 57.94 273 LYS A N 1
ATOM 2174 C CA . LYS A 1 273 ? -9.684 42.820 24.139 1.00 57.94 273 LYS A CA 1
ATOM 2175 C C . LYS A 1 273 ? -10.686 43.889 24.571 1.00 57.94 273 LYS A C 1
ATOM 2177 O O . LYS A 1 273 ? -10.343 45.068 24.554 1.00 57.94 273 LYS A O 1
ATOM 2182 N N . ILE A 1 274 ? -11.872 43.481 25.029 1.00 61.75 274 ILE A N 1
ATOM 2183 C CA . ILE A 1 274 ? -12.933 44.408 25.451 1.00 61.75 274 ILE A CA 1
ATOM 2184 C C . ILE A 1 274 ? -12.532 45.141 26.732 1.00 61.75 274 ILE A C 1
ATOM 2186 O O . ILE A 1 274 ? -12.627 46.360 26.764 1.00 61.75 274 ILE A O 1
ATOM 2190 N N . VAL A 1 275 ? -11.986 44.467 27.750 1.00 64.44 275 VAL A N 1
ATOM 2191 C CA . VAL A 1 275 ? -11.548 45.131 28.992 1.00 64.44 275 VAL A CA 1
ATOM 2192 C C . VAL A 1 275 ? -10.367 46.061 28.730 1.00 64.44 275 VAL A C 1
ATOM 2194 O O . VAL A 1 275 ? -10.345 47.154 29.281 1.00 64.44 275 VAL A O 1
ATOM 2197 N N . ARG A 1 276 ? -9.416 45.723 27.842 1.00 63.16 276 ARG A N 1
ATOM 2198 C CA . ARG A 1 276 ? -8.357 46.677 27.442 1.00 63.16 276 ARG A CA 1
ATOM 2199 C C . ARG A 1 276 ? -8.925 47.893 26.712 1.00 63.16 276 ARG A C 1
ATOM 2201 O O . ARG A 1 276 ? -8.458 49.001 26.954 1.00 63.16 276 ARG A O 1
ATOM 2208 N N . GLN A 1 277 ? -9.915 47.702 25.844 1.00 66.25 277 GLN A N 1
ATOM 2209 C CA . GLN A 1 277 ? -10.531 48.778 25.069 1.00 66.25 277 GLN A CA 1
ATOM 2210 C C . GLN A 1 277 ? -11.418 49.672 25.952 1.00 66.25 277 GLN A C 1
ATOM 2212 O O . GLN A 1 277 ? -11.275 50.888 25.909 1.00 66.25 277 GLN A O 1
ATOM 2217 N N . VAL A 1 278 ? -12.219 49.087 26.846 1.00 68.12 278 VAL A N 1
ATOM 2218 C CA . VAL A 1 278 ? -13.005 49.789 27.875 1.00 68.12 278 VAL A CA 1
ATOM 2219 C C . VAL A 1 278 ? -12.088 50.523 28.856 1.00 68.12 278 VAL A C 1
ATOM 2221 O O . VAL A 1 278 ? -12.340 51.679 29.176 1.00 68.12 278 VAL A O 1
ATOM 2224 N N . ARG A 1 279 ? -10.976 49.913 29.289 1.00 60.09 279 ARG A N 1
ATOM 2225 C CA . ARG A 1 279 ? -9.992 50.553 30.180 1.00 60.09 279 ARG A CA 1
ATOM 2226 C C . ARG A 1 279 ? -9.234 51.693 29.491 1.00 60.09 279 ARG A C 1
ATOM 2228 O O . ARG A 1 279 ? -8.910 52.670 30.154 1.00 60.09 279 ARG A O 1
ATOM 2235 N N . ARG A 1 280 ? -8.990 51.601 28.177 1.00 65.50 280 ARG A N 1
ATOM 2236 C CA . ARG A 1 280 ? -8.432 52.696 27.364 1.00 65.50 280 ARG A CA 1
ATOM 2237 C C . ARG A 1 280 ? -9.437 53.854 27.254 1.00 65.50 280 ARG A C 1
ATOM 2239 O O . ARG A 1 280 ? -9.092 54.964 27.628 1.00 65.50 280 ARG A O 1
ATOM 2246 N N . VAL A 1 281 ? -10.702 53.573 26.922 1.00 68.44 281 VAL A N 1
ATOM 2247 C CA . VAL A 1 281 ? -11.786 54.579 26.860 1.00 68.44 281 VAL A CA 1
ATOM 2248 C C . VAL A 1 281 ? -12.042 55.257 28.216 1.00 68.44 281 VAL A C 1
ATOM 2250 O O . VAL A 1 281 ? -12.211 56.470 28.272 1.00 68.44 281 VAL A O 1
ATOM 2253 N N . LEU A 1 282 ? -12.024 54.510 29.326 1.00 57.62 282 LEU A N 1
ATOM 2254 C CA . LEU A 1 282 ? -12.187 55.068 30.677 1.00 57.62 282 LEU A CA 1
ATOM 2255 C C . LEU A 1 282 ? -10.999 55.942 31.116 1.00 57.62 282 LEU A C 1
ATOM 2257 O O . LEU A 1 282 ? -11.192 56.910 31.851 1.00 57.62 282 LEU A O 1
ATOM 2261 N N . ASN A 1 283 ? -9.779 55.613 30.682 1.00 57.00 283 ASN A N 1
ATOM 2262 C CA . ASN A 1 283 ? -8.592 56.422 30.961 1.00 57.00 283 ASN A CA 1
ATOM 2263 C C . ASN A 1 283 ? -8.548 57.692 30.100 1.00 57.00 283 ASN A C 1
ATOM 2265 O O . ASN A 1 283 ? -8.181 58.744 30.617 1.00 57.00 283 ASN A O 1
ATOM 2269 N N . ASP A 1 284 ? -8.997 57.622 28.845 1.00 57.72 284 ASP A N 1
ATOM 2270 C CA . ASP A 1 284 ? -9.110 58.787 27.959 1.00 57.72 284 ASP A CA 1
ATOM 2271 C C . ASP A 1 284 ? -10.234 59.739 28.424 1.00 57.72 284 ASP A C 1
ATOM 2273 O O . ASP A 1 284 ? -10.084 60.960 28.390 1.00 57.72 284 ASP A O 1
ATOM 2277 N N . ALA A 1 285 ? -11.332 59.202 28.974 1.00 47.31 285 ALA A N 1
ATOM 2278 C CA . ALA A 1 285 ? -12.425 59.995 29.548 1.00 47.31 285 ALA A CA 1
ATOM 2279 C C . ALA A 1 285 ? -12.049 60.713 30.863 1.00 47.31 285 ALA A C 1
ATOM 2281 O O . ALA A 1 285 ? -12.622 61.756 31.187 1.00 47.31 285 ALA A O 1
ATOM 2282 N N . ARG A 1 286 ? -11.054 60.210 31.611 1.00 43.28 286 ARG A N 1
ATOM 2283 C CA . ARG A 1 286 ? -10.538 60.862 32.832 1.00 43.28 286 ARG A CA 1
ATOM 2284 C C . ARG A 1 286 ? -9.754 62.152 32.563 1.00 43.28 286 ARG A C 1
ATOM 2286 O O . ARG A 1 286 ? -9.508 62.897 33.507 1.00 43.28 286 ARG A O 1
ATOM 2293 N N . GLY A 1 287 ? -9.412 62.448 31.307 1.00 41.41 287 GLY A N 1
ATOM 2294 C CA . GLY A 1 287 ? -8.818 63.726 30.901 1.00 41.41 287 GLY A CA 1
ATOM 2295 C C . GLY A 1 287 ? -9.827 64.841 30.593 1.00 41.41 287 GLY A C 1
ATOM 2296 O O . GLY A 1 287 ? -9.404 65.975 30.396 1.00 41.41 287 GLY A O 1
ATOM 2297 N N . ILE A 1 288 ? -11.137 64.551 30.541 1.00 43.25 288 ILE A N 1
ATOM 2298 C CA . ILE A 1 288 ? -12.147 65.492 30.010 1.00 43.25 288 ILE A CA 1
ATOM 2299 C C . ILE A 1 288 ? -13.130 66.012 31.079 1.00 43.25 288 ILE A C 1
ATOM 2301 O O . ILE A 1 288 ? -13.790 67.019 30.846 1.00 43.25 288 ILE A O 1
ATOM 2305 N N . LEU A 1 289 ? -13.184 65.439 32.288 1.00 31.05 289 LEU A N 1
ATOM 2306 C CA . LEU A 1 289 ? -14.086 65.925 33.347 1.00 31.05 289 LEU A CA 1
ATOM 2307 C C . LEU A 1 289 ? -13.343 66.384 34.610 1.00 31.05 289 LEU A C 1
ATOM 2309 O O . LEU A 1 289 ? -13.505 65.831 35.692 1.00 31.05 289 LEU A O 1
ATOM 2313 N N . ASN A 1 290 ? -12.525 67.423 34.453 1.00 37.66 290 ASN A N 1
ATOM 2314 C CA . ASN A 1 290 ? -12.045 68.260 35.555 1.00 37.66 290 ASN A CA 1
ATOM 2315 C C . ASN A 1 290 ? -12.251 69.752 35.230 1.00 37.66 290 ASN A C 1
ATOM 2317 O O . ASN A 1 290 ? -11.354 70.557 35.424 1.00 37.66 290 ASN A O 1
ATOM 2321 N N . VAL A 1 291 ? -13.430 70.113 34.709 1.00 32.03 291 VAL A N 1
ATOM 2322 C CA . VAL A 1 291 ? -14.023 71.468 34.711 1.00 32.03 291 VAL A CA 1
ATOM 2323 C C . VAL A 1 291 ? -15.540 71.213 34.577 1.00 32.03 291 VAL A C 1
ATOM 2325 O O . VAL A 1 291 ? -15.972 70.692 33.558 1.00 32.03 291 VAL A O 1
ATOM 2328 N N . LEU A 1 292 ? -16.372 71.314 35.614 1.00 24.78 292 LEU A N 1
ATOM 2329 C CA . LEU A 1 292 ? -16.899 72.550 36.192 1.00 24.78 292 LEU A CA 1
ATOM 2330 C C . LEU A 1 292 ? -17.641 72.247 37.513 1.00 24.78 292 LEU A C 1
ATOM 2332 O O . LEU A 1 292 ? -18.277 71.201 37.646 1.00 24.78 292 LEU A O 1
ATOM 2336 N N . LYS A 1 293 ? -17.569 73.202 38.449 1.00 34.22 293 LYS A N 1
ATOM 2337 C CA . LYS A 1 293 ? -18.690 73.533 39.341 1.00 34.22 293 LYS A CA 1
ATOM 2338 C C . LYS A 1 293 ? -19.824 74.123 38.513 1.00 34.22 293 LYS A C 1
ATOM 2340 O O . LYS A 1 293 ? -19.484 74.902 37.595 1.00 34.22 293 LYS A O 1
#

pLDDT: mean 82.5, std 13.86, range [24.78, 95.94]

Secondary structure (DSSP, 8-state):
-HHHHHHHHHHHHTS-HHHHHHHHHHHHH---TTPPPPPHHHHTT--HHHHHHHHHHHHHHHHHHHHHHHHHHHTT-HHHHHHHHHHHS--S-EEEEEEETTEEEEEEE---TTSS---HHHHHHHHHHHHHHHTT--S-EEEEEETT---HHHHHHHHHHHHHT-GGGGGGEEEEEE-GGG-SS-HHHHHHH-HHHHHHHHHSTT-EEEE-TT--S-HHHHHHHHHHHHHHHHHHTTS-----HHHHHHHHHHHHHHHHHHHHHHHS-THHHHHHHHHHHHHHHTTT-----

Foldseek 3Di:
DVLLLVLQLVLLVPDDPVLNVQLLVCLQPPFPPPADRDHSVCSPPDDSNSVSVVLCVRQNSVCSLVRSLVSCVSSVVVVSSVVSVVSVFDQAWDWDWDDFPNDIDIDIDAGPLLDDPDDPVSSVVRLLRSLLNAPLAALADELEDEPPDDDVSSLCVLVVCCVSQNLVNLLRYEYEYEQCVVDPDHPVVSCVVDPSSVVSQVSRNLRYAYDYPPPPDDPSVSVVVVVVSSCVSCVVVVVDHDHDPSSVVSNVVVVVVVVVVVVVVVVPDPCPVVVVVVVVVVVVVVVPPPDDD